Protein AF-A0A1X4HVK0-F1 (afdb_monomer)

Structure (mmCIF, N/CA/C/O backbone):
data_AF-A0A1X4HVK0-F1
#
_entry.id   AF-A0A1X4HVK0-F1
#
loop_
_atom_site.group_PDB
_atom_site.id
_atom_site.type_symbol
_atom_site.label_atom_id
_atom_site.label_alt_id
_atom_site.label_comp_id
_atom_site.label_asym_id
_atom_site.label_entity_id
_atom_site.label_seq_id
_atom_site.pdbx_PDB_ins_code
_atom_site.Cartn_x
_atom_site.Cartn_y
_atom_site.Cartn_z
_atom_site.occupancy
_atom_site.B_iso_or_equiv
_atom_site.auth_seq_id
_atom_site.auth_comp_id
_atom_site.auth_asym_id
_atom_site.auth_atom_id
_atom_site.pdbx_PDB_model_num
ATOM 1 N N . MET A 1 1 ? -84.436 58.743 -10.405 1.00 38.38 1 MET A N 1
ATOM 2 C CA . MET A 1 1 ? -85.341 58.346 -9.305 1.00 38.38 1 MET A CA 1
ATOM 3 C C . MET A 1 1 ? -86.022 57.061 -9.720 1.00 38.38 1 MET A C 1
ATOM 5 O O . MET A 1 1 ? -86.353 56.989 -10.890 1.00 38.38 1 MET A O 1
ATOM 9 N N . THR A 1 2 ? -86.208 56.118 -8.789 1.00 37.97 2 THR A N 1
ATOM 10 C CA . THR A 1 2 ? -87.303 55.120 -8.772 1.00 37.97 2 THR A CA 1
ATOM 11 C C . THR A 1 2 ? -87.568 54.278 -10.038 1.00 37.97 2 THR A C 1
ATOM 13 O O . THR A 1 2 ? -87.791 54.791 -11.121 1.00 37.97 2 THR A O 1
ATOM 16 N N . HIS A 1 3 ? -87.590 52.954 -9.843 1.00 42.72 3 HIS A N 1
ATOM 17 C CA . HIS A 1 3 ? -87.899 51.872 -10.794 1.00 42.72 3 HIS A CA 1
ATOM 18 C C . HIS A 1 3 ? -88.683 52.208 -12.080 1.00 42.72 3 HIS A C 1
ATOM 20 O O . HIS A 1 3 ? -89.687 52.917 -12.052 1.00 42.72 3 HIS A O 1
ATOM 26 N N . PRO A 1 4 ? -88.390 51.443 -13.145 1.00 44.41 4 PRO A N 1
ATOM 27 C CA . PRO A 1 4 ? -89.414 50.566 -13.724 1.00 44.41 4 PRO A CA 1
ATOM 28 C C . PRO A 1 4 ? -88.879 49.122 -13.862 1.00 44.41 4 PRO A C 1
ATOM 30 O O . PRO A 1 4 ? -87.696 48.899 -14.089 1.00 44.41 4 PRO A O 1
ATOM 33 N N . HIS A 1 5 ? -89.636 48.082 -13.487 1.00 33.09 5 HIS A N 1
ATOM 34 C CA . HIS A 1 5 ? -90.650 47.390 -14.306 1.00 33.09 5 HIS A CA 1
ATOM 35 C C . HIS A 1 5 ? -90.156 47.031 -15.722 1.00 33.09 5 HIS A C 1
ATOM 37 O O . HIS A 1 5 ? -89.616 47.877 -16.409 1.00 33.09 5 HIS A O 1
ATOM 43 N N . ARG A 1 6 ? -90.398 45.868 -16.330 1.00 38.38 6 ARG A N 1
ATOM 44 C CA . ARG A 1 6 ? -91.004 44.557 -16.026 1.00 38.38 6 ARG A CA 1
ATOM 45 C C . ARG A 1 6 ? -90.916 43.807 -17.378 1.00 38.38 6 ARG A C 1
ATOM 47 O O . ARG A 1 6 ? -91.026 44.471 -18.398 1.00 38.38 6 ARG A O 1
ATOM 54 N N . HIS A 1 7 ? -90.806 42.474 -17.372 1.00 36.41 7 HIS A N 1
ATOM 55 C CA . HIS A 1 7 ? -91.354 41.478 -18.337 1.00 36.41 7 HIS A CA 1
ATOM 56 C C . HIS A 1 7 ? -90.337 40.361 -18.670 1.00 36.41 7 HIS A C 1
ATOM 58 O O . HIS A 1 7 ? -89.284 40.625 -19.224 1.00 36.41 7 HIS A O 1
ATOM 64 N N . ARG A 1 8 ? -90.505 39.113 -18.179 1.00 38.28 8 ARG A N 1
ATOM 65 C CA . ARG A 1 8 ? -91.327 37.995 -18.737 1.00 38.28 8 ARG A CA 1
ATOM 66 C C . ARG A 1 8 ? -91.014 37.771 -20.230 1.00 38.28 8 ARG A C 1
ATOM 68 O O . ARG A 1 8 ? -91.261 38.676 -21.002 1.00 38.28 8 ARG A O 1
ATOM 75 N N . ARG A 1 9 ? -90.582 36.608 -20.737 1.00 36.31 9 ARG A N 1
ATOM 76 C CA . ARG A 1 9 ? -90.987 35.200 -20.508 1.00 36.31 9 ARG A CA 1
ATOM 77 C C . ARG A 1 9 ? -89.956 34.277 -21.206 1.00 36.31 9 ARG A C 1
ATOM 79 O O . ARG A 1 9 ? -89.532 34.587 -22.302 1.00 36.31 9 ARG A O 1
ATOM 86 N N . ARG A 1 10 ? -89.496 33.216 -20.529 1.00 36.94 10 ARG A N 1
ATOM 87 C CA . ARG A 1 10 ? -89.716 31.767 -20.797 1.00 36.94 10 ARG A CA 1
ATOM 88 C C . ARG A 1 10 ? -89.212 31.151 -22.125 1.00 36.94 10 ARG A C 1
ATOM 90 O O . ARG A 1 10 ? -89.844 31.357 -23.149 1.00 36.94 10 ARG A O 1
ATOM 97 N N . ARG A 1 11 ? -88.332 30.145 -21.913 1.00 42.00 11 ARG A N 1
ATOM 98 C CA . ARG A 1 11 ? -88.143 28.835 -22.602 1.00 42.00 11 ARG A CA 1
ATOM 99 C C 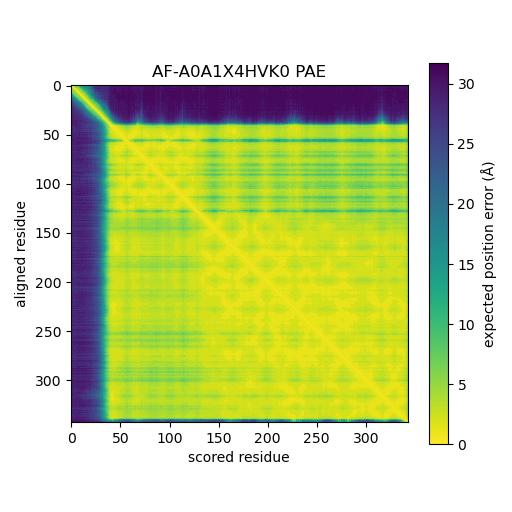. ARG A 1 11 ? -87.534 28.935 -24.011 1.00 42.00 11 ARG A C 1
ATOM 101 O O . ARG A 1 11 ? -87.913 29.810 -24.762 1.00 42.00 11 ARG A O 1
ATOM 108 N N . VAL A 1 12 ? -86.539 28.130 -24.393 1.00 39.25 12 VAL A N 1
ATOM 109 C CA . VAL A 1 12 ? -86.558 26.666 -24.631 1.00 39.25 12 VAL A CA 1
ATOM 110 C C . VAL A 1 12 ? -85.093 26.149 -24.546 1.00 39.25 12 VAL A C 1
ATOM 112 O O . VAL A 1 12 ? -84.220 26.803 -25.092 1.00 39.25 12 VAL A O 1
ATOM 115 N N . VAL A 1 13 ? -84.718 25.255 -23.616 1.00 40.94 13 VAL A N 1
ATOM 116 C CA . VAL A 1 13 ? -84.586 23.770 -23.676 1.00 40.94 13 VAL A CA 1
ATOM 117 C C . VAL A 1 13 ? -83.422 23.213 -24.544 1.00 40.94 13 VAL A C 1
ATOM 119 O O . VAL A 1 13 ? -83.357 23.499 -25.732 1.00 40.94 13 VAL A O 1
ATOM 122 N N . LEU A 1 14 ? -82.665 22.278 -23.920 1.00 40.19 14 LEU A N 1
ATOM 123 C CA . LEU A 1 14 ? -81.837 21.162 -24.456 1.00 40.19 14 LEU A CA 1
ATOM 124 C C . LEU A 1 14 ? -80.341 21.448 -24.786 1.00 40.19 14 LEU A C 1
ATOM 126 O O . LEU A 1 14 ? -79.969 22.594 -24.998 1.00 40.19 14 LEU A O 1
ATOM 130 N N . PRO A 1 15 ? -79.440 20.443 -24.686 1.00 42.19 15 PRO A N 1
ATOM 131 C CA . PRO A 1 15 ? -78.657 20.138 -23.483 1.00 42.19 15 PRO A CA 1
ATOM 132 C C . PRO A 1 15 ? -77.134 20.250 -23.718 1.00 42.19 15 PRO A C 1
ATOM 134 O O . PRO A 1 15 ? -76.622 19.804 -24.738 1.00 42.19 15 PRO A O 1
ATOM 137 N N . ALA A 1 16 ? -76.370 20.742 -22.741 1.00 38.72 16 ALA A N 1
ATOM 138 C CA . ALA A 1 16 ? -74.907 20.619 -22.746 1.00 38.72 16 ALA A CA 1
ATOM 139 C C . ALA A 1 16 ? -74.478 19.427 -21.874 1.00 38.72 16 ALA A C 1
ATOM 141 O O . ALA A 1 16 ? -73.842 19.581 -20.836 1.00 38.72 16 ALA A O 1
ATOM 142 N N . ALA A 1 17 ? -74.876 18.219 -22.273 1.00 48.25 17 ALA A N 1
ATOM 143 C CA . ALA A 1 17 ? -74.310 16.984 -21.741 1.00 48.25 17 ALA A CA 1
ATOM 144 C C . ALA A 1 17 ? -73.052 16.639 -22.548 1.00 48.25 17 ALA A C 1
ATOM 146 O O . ALA A 1 17 ? -73.132 15.803 -23.436 1.00 48.25 17 ALA A O 1
ATOM 147 N N . LEU A 1 18 ? -71.932 17.336 -22.306 1.00 45.47 18 LEU A N 1
ATOM 148 C CA . LEU A 1 18 ? -70.597 16.975 -22.827 1.00 45.47 18 LEU A CA 1
ATOM 149 C C . LEU A 1 18 ? -69.488 17.897 -22.277 1.00 45.47 18 LEU A C 1
ATOM 151 O O . LEU A 1 18 ? -68.725 18.468 -23.040 1.00 45.47 18 LEU A O 1
ATOM 155 N N . ALA A 1 19 ? -69.387 18.086 -20.957 1.00 44.56 19 ALA A N 1
ATOM 156 C CA . ALA A 1 19 ? -68.200 18.719 -20.355 1.00 44.56 19 ALA A CA 1
ATOM 157 C C . ALA A 1 19 ? -68.178 18.571 -18.823 1.00 44.56 19 ALA A C 1
ATOM 159 O O . ALA A 1 19 ? -68.461 19.540 -18.132 1.00 44.56 19 ALA A O 1
ATOM 160 N N . ALA A 1 20 ? -67.889 17.376 -18.289 1.00 40.31 20 ALA A N 1
ATOM 161 C CA . ALA A 1 20 ? -67.339 17.201 -16.922 1.00 40.31 20 ALA A CA 1
ATOM 162 C C . ALA A 1 20 ? -67.044 15.729 -16.537 1.00 40.31 20 ALA A C 1
ATOM 164 O O . ALA A 1 20 ? -67.001 15.405 -15.356 1.00 40.31 20 ALA A O 1
ATOM 165 N N . ALA A 1 21 ? -66.844 14.811 -17.491 1.00 44.31 21 ALA A N 1
ATOM 166 C CA . ALA A 1 21 ? -66.540 13.403 -17.182 1.00 44.31 21 ALA A CA 1
ATOM 167 C C . ALA A 1 21 ? -65.254 12.891 -17.857 1.00 44.31 21 ALA A C 1
ATOM 169 O O . ALA A 1 21 ? -65.109 11.698 -18.091 1.00 44.31 21 ALA A O 1
ATOM 170 N N . ALA A 1 22 ? -64.311 13.786 -18.168 1.00 43.59 22 ALA A N 1
ATOM 171 C CA . ALA A 1 22 ? -63.024 13.430 -18.778 1.00 43.59 22 ALA A CA 1
ATOM 172 C C . ALA A 1 22 ? -61.818 14.064 -18.058 1.00 43.59 22 ALA A C 1
ATOM 174 O O . ALA A 1 22 ? -60.805 14.354 -18.681 1.00 43.59 22 ALA A O 1
ATOM 175 N N . LEU A 1 23 ? -61.922 14.299 -16.744 1.00 43.97 23 LEU A N 1
ATOM 176 C CA . LEU A 1 23 ? -60.817 14.824 -15.922 1.00 43.97 23 LEU A CA 1
ATOM 177 C C . LEU A 1 23 ? -60.705 14.164 -14.536 1.00 43.97 23 LEU A C 1
ATOM 179 O O . LEU A 1 23 ? -60.099 14.721 -13.630 1.00 43.97 23 LEU A O 1
ATOM 183 N N . ALA A 1 24 ? -61.249 12.955 -14.377 1.00 43.66 24 ALA A N 1
ATOM 184 C CA . ALA A 1 24 ? -61.118 12.167 -13.144 1.00 43.66 24 ALA A CA 1
ATOM 185 C C . ALA A 1 24 ? -60.578 10.739 -13.376 1.00 43.66 24 ALA A C 1
ATOM 187 O O . ALA A 1 24 ? -60.666 9.904 -12.484 1.00 43.66 24 ALA A O 1
ATOM 188 N N . GLY A 1 25 ? -60.033 10.441 -14.565 1.00 44.72 25 GLY A N 1
ATOM 189 C CA . GLY A 1 25 ? -59.638 9.075 -14.953 1.00 44.72 25 GLY A CA 1
ATOM 190 C C . GLY A 1 25 ? -58.220 8.897 -15.506 1.00 44.72 25 GLY A C 1
ATOM 191 O O . GLY A 1 25 ? -57.872 7.784 -15.872 1.00 44.72 25 GLY A O 1
ATOM 192 N N . ALA A 1 26 ? -57.398 9.949 -15.576 1.00 44.62 26 ALA A N 1
ATOM 193 C CA . ALA A 1 26 ? -56.042 9.875 -16.145 1.00 44.62 26 ALA A CA 1
ATOM 194 C C . ALA A 1 26 ? -54.932 10.354 -15.185 1.00 44.62 26 ALA A C 1
ATOM 196 O O . ALA A 1 26 ? -53.806 10.579 -15.607 1.00 44.62 26 ALA A O 1
ATOM 197 N N . GLY A 1 27 ? -55.247 10.526 -13.895 1.00 45.59 27 GLY A N 1
ATOM 198 C CA . GLY A 1 27 ? -54.322 11.053 -12.880 1.00 45.59 27 GLY A CA 1
ATOM 199 C C . GLY A 1 27 ? -53.685 10.009 -11.957 1.00 45.59 27 GLY A C 1
ATOM 200 O O . GLY A 1 27 ? -53.021 10.386 -11.001 1.00 45.59 27 GLY A O 1
ATOM 201 N N . LEU A 1 28 ? -53.896 8.714 -12.208 1.00 44.53 28 LEU A N 1
ATOM 202 C CA . LEU A 1 28 ? -53.195 7.621 -11.526 1.00 44.53 28 LEU A CA 1
ATOM 203 C C . LEU A 1 28 ? -52.595 6.666 -12.564 1.00 44.53 28 LEU A C 1
ATOM 205 O O . LEU A 1 28 ? -52.825 5.461 -12.543 1.00 44.53 28 LEU A O 1
ATOM 209 N N . THR A 1 29 ? -51.797 7.186 -13.497 1.00 47.75 29 THR A N 1
ATOM 210 C CA . THR A 1 29 ? -50.689 6.357 -13.976 1.00 47.75 29 THR A CA 1
ATOM 211 C C . THR A 1 29 ? -49.727 6.277 -12.810 1.00 47.75 29 THR A C 1
ATOM 213 O O . THR A 1 29 ? -49.069 7.264 -12.482 1.00 47.75 29 THR A O 1
ATOM 216 N N . ALA A 1 30 ? -49.761 5.134 -12.129 1.00 49.28 30 ALA A N 1
ATOM 217 C CA . ALA A 1 30 ? -48.820 4.765 -11.099 1.00 49.28 30 ALA A CA 1
ATOM 218 C C . ALA A 1 30 ? -47.430 5.278 -11.484 1.00 49.28 30 ALA A C 1
ATOM 220 O O . ALA A 1 30 ? -46.843 4.836 -12.474 1.00 49.28 30 ALA A O 1
ATOM 221 N N . LEU A 1 31 ? -46.896 6.193 -10.677 1.00 48.34 31 LEU A N 1
ATOM 222 C CA . LEU A 1 31 ? -45.478 6.140 -10.387 1.00 48.34 31 LEU A CA 1
ATOM 223 C C . LEU A 1 31 ? -45.306 4.773 -9.729 1.00 48.34 31 LEU A C 1
ATOM 225 O O . LEU A 1 31 ? -45.451 4.634 -8.519 1.00 48.34 31 LEU A O 1
ATOM 229 N N . SER A 1 32 ? -45.129 3.731 -10.545 1.00 47.50 32 SER A N 1
ATOM 230 C CA . SER A 1 32 ? -44.406 2.571 -10.071 1.00 47.50 32 SER A CA 1
ATOM 231 C C . SER A 1 32 ? -43.109 3.183 -9.584 1.00 47.50 32 SER A C 1
ATOM 233 O O . SER A 1 32 ? -42.354 3.722 -10.397 1.00 47.50 32 SER A O 1
ATOM 235 N N . GLU A 1 33 ? -42.888 3.188 -8.270 1.00 51.94 33 GLU A N 1
ATOM 236 C CA . GLU A 1 33 ? -41.523 3.154 -7.779 1.00 51.94 33 GLU A CA 1
ATOM 237 C C . GLU A 1 33 ? -40.876 2.066 -8.630 1.00 51.94 33 GLU A C 1
ATOM 239 O O . GLU A 1 33 ? -41.293 0.902 -8.601 1.00 51.94 33 GLU A O 1
ATOM 2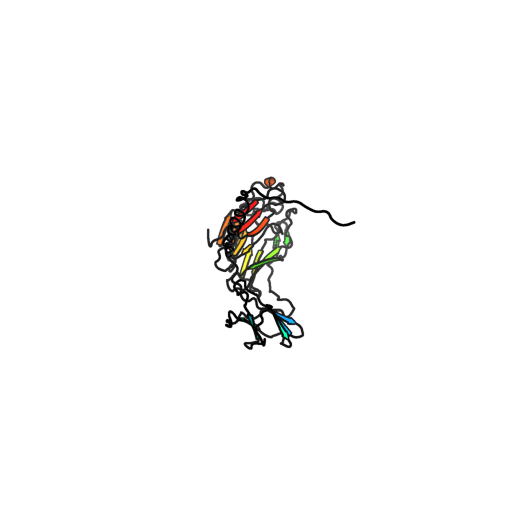44 N N . ALA A 1 34 ? -39.974 2.465 -9.531 1.00 54.12 34 ALA A N 1
ATOM 245 C CA . ALA A 1 34 ? -39.026 1.500 -10.035 1.00 54.12 34 ALA A CA 1
ATOM 246 C C . ALA A 1 34 ? -38.471 0.864 -8.759 1.00 54.12 34 ALA A C 1
ATOM 248 O O . ALA A 1 34 ? -38.131 1.633 -7.848 1.00 54.12 34 ALA A O 1
ATOM 249 N N . PRO A 1 35 ? -38.487 -0.475 -8.613 1.00 48.59 35 PRO A N 1
ATOM 250 C CA . PRO A 1 35 ? -37.842 -1.072 -7.461 1.00 48.59 35 PRO A CA 1
ATOM 251 C C . PRO A 1 35 ? -36.465 -0.428 -7.420 1.00 48.59 35 PRO A C 1
ATOM 253 O O . PRO A 1 35 ? -35.770 -0.427 -8.438 1.00 48.59 35 PRO A O 1
ATOM 256 N N . ALA A 1 36 ? -36.147 0.253 -6.317 1.00 52.62 36 ALA A N 1
ATOM 257 C CA . ALA A 1 36 ? -34.803 0.743 -6.122 1.00 52.62 36 ALA A CA 1
ATOM 258 C C . ALA A 1 36 ? -33.943 -0.507 -6.273 1.00 52.62 36 ALA A C 1
ATOM 260 O O . ALA A 1 36 ? -34.035 -1.411 -5.440 1.00 52.62 36 ALA A O 1
ATOM 261 N N . GLU A 1 37 ? -33.227 -0.630 -7.394 1.00 52.19 37 GLU A N 1
ATOM 262 C CA . GLU A 1 37 ? -32.222 -1.668 -7.520 1.00 52.19 37 GLU A CA 1
ATOM 263 C C . GLU A 1 37 ? -31.319 -1.433 -6.323 1.00 52.19 37 GLU A C 1
ATOM 265 O O . GLU A 1 37 ? -30.718 -0.362 -6.188 1.00 52.19 37 GLU A O 1
ATOM 270 N N . ALA A 1 38 ? -31.341 -2.377 -5.381 1.00 58.94 38 ALA A N 1
ATOM 271 C CA . ALA A 1 38 ? -30.434 -2.335 -4.257 1.00 58.94 38 ALA A CA 1
ATOM 272 C C . ALA A 1 38 ? -29.046 -2.191 -4.874 1.00 58.94 38 ALA A C 1
ATOM 274 O O . ALA A 1 38 ? -28.655 -3.027 -5.691 1.00 58.94 38 ALA A O 1
ATOM 275 N N . ALA A 1 39 ? -28.363 -1.086 -4.564 1.00 66.12 39 ALA A N 1
ATOM 276 C CA . ALA A 1 39 ? -27.031 -0.840 -5.086 1.00 66.12 39 ALA A CA 1
ATOM 277 C C . ALA A 1 39 ? -26.202 -2.107 -4.865 1.00 66.12 39 ALA A C 1
ATOM 279 O O . ALA A 1 39 ? -26.206 -2.648 -3.755 1.00 66.12 39 ALA A O 1
ATOM 280 N N . THR A 1 40 ? -25.554 -2.608 -5.920 1.00 79.25 40 THR A N 1
ATOM 281 C CA . THR A 1 40 ? -24.758 -3.831 -5.832 1.00 79.25 40 THR A CA 1
ATOM 282 C C . THR A 1 40 ? -23.795 -3.704 -4.660 1.00 79.25 40 THR A C 1
ATOM 284 O O . THR A 1 40 ? -23.017 -2.747 -4.591 1.00 79.25 40 THR A O 1
ATOM 287 N N . ALA A 1 41 ? -23.895 -4.627 -3.700 1.00 89.25 41 ALA A N 1
ATOM 288 C CA . ALA A 1 41 ? -23.037 -4.606 -2.529 1.00 89.25 41 ALA A CA 1
ATOM 289 C C . ALA A 1 41 ? -21.580 -4.708 -2.990 1.00 89.25 41 ALA A C 1
ATOM 291 O O . ALA A 1 41 ? -21.217 -5.610 -3.747 1.00 89.25 41 ALA A O 1
ATOM 292 N N . ARG A 1 42 ? -20.759 -3.756 -2.550 1.00 94.38 42 ARG A N 1
ATOM 293 C CA . ARG A 1 42 ? -19.330 -3.747 -2.848 1.00 94.38 42 ARG A CA 1
ATOM 294 C C . ARG A 1 42 ? -18.603 -4.618 -1.842 1.00 94.38 42 ARG A C 1
ATOM 296 O O . ARG A 1 42 ? -18.857 -4.513 -0.643 1.00 94.38 42 ARG A O 1
ATOM 303 N N . GLN A 1 43 ? -17.667 -5.424 -2.328 1.00 96.06 43 GLN A N 1
ATOM 304 C CA . GLN A 1 43 ? -16.619 -5.990 -1.492 1.00 96.06 43 GLN A CA 1
ATOM 305 C C . GLN A 1 43 ? -15.921 -4.843 -0.753 1.00 96.06 43 GLN A C 1
ATOM 307 O O . GLN A 1 43 ? -15.616 -3.817 -1.355 1.00 96.06 43 GLN A O 1
ATOM 312 N N . VAL A 1 44 ? -15.690 -5.002 0.542 1.00 94.75 44 VAL A N 1
ATOM 313 C CA . VAL A 1 44 ? -14.930 -4.069 1.378 1.00 94.75 44 VAL A CA 1
ATOM 314 C C . VAL A 1 44 ? -14.113 -4.877 2.377 1.00 94.75 44 VAL A C 1
ATOM 316 O O . VAL A 1 44 ? -14.456 -6.023 2.670 1.00 94.75 44 VAL A O 1
ATOM 319 N N . GLU A 1 45 ? -13.051 -4.277 2.905 1.00 96.69 45 GLU A N 1
ATOM 320 C CA . GLU A 1 45 ? -12.186 -4.913 3.897 1.00 96.69 45 GLU A CA 1
ATOM 321 C C . GLU A 1 45 ? -12.966 -5.287 5.165 1.00 96.69 45 GLU A C 1
ATOM 323 O O . GLU A 1 45 ? -13.801 -4.524 5.671 1.00 96.69 45 GLU A O 1
ATOM 328 N N . LYS A 1 46 ? -12.653 -6.456 5.727 1.00 96.56 46 LYS A N 1
ATOM 329 C CA . LYS A 1 46 ? -13.193 -6.897 7.014 1.00 96.56 46 LYS A CA 1
ATOM 330 C C . LYS A 1 46 ? -12.369 -6.301 8.157 1.00 96.56 46 LYS A C 1
ATOM 332 O O . LYS A 1 46 ? -11.589 -6.985 8.806 1.00 96.56 46 LYS A O 1
ATOM 337 N N . LEU A 1 47 ? -12.578 -5.016 8.413 1.00 98.12 47 LEU A N 1
ATOM 338 C CA . LEU A 1 47 ? -11.839 -4.289 9.442 1.00 98.12 47 LEU A CA 1
ATOM 339 C C . LEU A 1 47 ? -12.255 -4.677 10.866 1.00 98.12 47 LEU A C 1
ATOM 341 O O . LEU A 1 47 ? -13.434 -4.888 11.168 1.00 98.12 47 LEU A O 1
ATOM 345 N N . ASP A 1 48 ? -11.278 -4.666 11.770 1.00 97.69 48 ASP A N 1
ATOM 346 C CA . ASP A 1 48 ? -11.517 -4.691 13.204 1.00 97.69 48 ASP A CA 1
ATOM 347 C C . ASP A 1 48 ? -12.104 -3.351 13.695 1.00 97.69 48 ASP A C 1
ATOM 349 O O . ASP A 1 48 ? -12.316 -2.386 12.947 1.00 97.69 48 ASP A O 1
ATOM 353 N N . ARG A 1 49 ? -12.365 -3.255 15.000 1.00 98.25 49 ARG A N 1
ATOM 354 C CA . ARG A 1 49 ? -12.965 -2.053 15.592 1.00 98.25 49 ARG A CA 1
ATOM 355 C C . ARG A 1 49 ? -12.021 -0.838 15.586 1.00 98.25 49 ARG A C 1
ATOM 357 O O . ARG A 1 49 ? -12.490 0.272 15.841 1.00 98.25 49 ARG A O 1
ATOM 364 N N . GLY A 1 50 ? -10.730 -1.019 15.290 1.00 97.69 50 GLY A N 1
ATOM 365 C CA . GLY A 1 50 ? -9.736 0.048 15.172 1.00 97.69 50 GLY A CA 1
ATOM 366 C C . GLY A 1 50 ? -9.664 0.927 16.414 1.00 97.69 50 GLY A C 1
ATOM 367 O O . GLY A 1 50 ? -9.642 2.153 16.297 1.00 97.69 50 GLY A O 1
ATOM 368 N N . VAL A 1 51 ? -9.744 0.321 17.602 1.00 98.50 51 VAL A N 1
ATOM 369 C CA . VAL A 1 51 ? -9.823 1.087 18.847 1.00 98.50 51 VAL A CA 1
ATOM 370 C C . VAL A 1 51 ? -8.483 1.766 19.097 1.00 98.50 51 VAL A C 1
ATOM 372 O O . VAL A 1 51 ? -7.431 1.127 19.091 1.00 98.50 51 VAL A O 1
ATOM 375 N N . VAL A 1 52 ? -8.520 3.068 19.353 1.00 98.06 52 VAL A N 1
ATOM 376 C CA . VAL A 1 52 ? -7.348 3.854 19.742 1.00 98.06 52 VAL A CA 1
ATOM 377 C C . VAL A 1 52 ? -7.653 4.674 20.987 1.00 98.06 52 VAL A C 1
ATOM 379 O O . VAL A 1 52 ? -8.802 5.023 21.255 1.00 98.06 52 VAL A O 1
ATOM 382 N N . SER A 1 53 ? -6.614 4.982 21.757 1.00 97.94 53 SER A N 1
ATOM 383 C CA . SER A 1 53 ? -6.695 5.804 22.962 1.00 97.94 53 SER A CA 1
ATOM 384 C C . SER A 1 53 ? -5.583 6.849 22.954 1.00 97.94 53 SER A C 1
ATOM 386 O O . SER A 1 53 ? -4.390 6.530 23.009 1.00 97.94 53 SER A O 1
ATOM 388 N N . VAL A 1 54 ? -5.989 8.114 22.877 1.00 97.31 54 VAL A N 1
ATOM 389 C CA . VAL A 1 54 ? -5.106 9.282 22.928 1.00 97.31 54 VAL A CA 1
ATOM 390 C C . VAL A 1 54 ? -5.196 9.875 24.327 1.00 97.31 54 VAL A C 1
ATOM 392 O O . VAL A 1 54 ? -6.269 10.302 24.762 1.00 97.31 54 VAL A O 1
ATOM 395 N N . HIS A 1 55 ? -4.074 9.917 25.043 1.00 94.88 55 HIS A N 1
ATOM 396 C CA . HIS A 1 55 ? -4.055 10.539 26.363 1.00 94.88 55 HIS A CA 1
ATOM 397 C C . HIS A 1 55 ? -3.981 12.058 26.216 1.00 94.88 55 HIS A C 1
ATOM 399 O O . HIS A 1 55 ? -3.057 12.590 25.604 1.00 94.88 55 HIS A O 1
ATOM 405 N N . THR A 1 56 ? -4.939 12.756 26.812 1.00 88.19 56 THR A N 1
ATOM 406 C CA . THR A 1 56 ? -4.853 14.191 27.073 1.00 88.19 56 THR A CA 1
ATOM 407 C C . THR A 1 56 ? -4.467 14.351 28.542 1.00 88.19 56 THR A C 1
ATOM 409 O O . THR A 1 56 ? -4.791 13.492 29.355 1.00 88.19 56 THR A O 1
ATOM 412 N N . GLY A 1 57 ? -3.784 15.426 28.942 1.00 87.19 57 GLY A N 1
ATOM 413 C CA . GLY A 1 57 ? -3.318 15.577 30.335 1.00 87.19 57 GLY A CA 1
ATOM 414 C C . GLY A 1 57 ? -4.404 15.458 31.426 1.00 87.19 57 GLY A C 1
ATOM 415 O O . GLY A 1 57 ? -4.071 15.378 32.604 1.00 87.19 57 GLY A O 1
ATOM 416 N N . SER A 1 58 ? -5.691 15.437 31.057 1.00 93.69 58 SER A N 1
ATOM 417 C CA . SER A 1 58 ? -6.846 15.263 31.940 1.00 93.69 58 SER A CA 1
ATOM 418 C C . SER A 1 58 ? -7.623 13.949 31.750 1.00 93.69 58 SER A C 1
ATOM 420 O O . SER A 1 58 ? -8.619 13.749 32.443 1.00 93.69 58 SER A O 1
ATOM 422 N N . GLY A 1 59 ? -7.229 13.046 30.845 1.00 96.62 59 GLY A N 1
ATOM 423 C CA . GLY A 1 59 ? -7.952 11.791 30.601 1.00 96.62 59 GLY A CA 1
ATOM 424 C C . GLY A 1 59 ? -7.567 11.096 29.296 1.00 96.62 59 GLY A C 1
ATOM 425 O O . GLY A 1 59 ? -6.537 11.381 28.700 1.00 96.62 59 GLY A O 1
ATOM 426 N N . ASN A 1 60 ? -8.381 10.152 28.826 1.00 97.75 60 ASN A N 1
ATOM 427 C CA . ASN A 1 60 ? -8.137 9.477 27.545 1.00 97.75 60 ASN A CA 1
ATOM 428 C C . ASN A 1 60 ? -9.318 9.682 26.598 1.00 97.75 60 ASN A C 1
ATOM 430 O O . ASN A 1 60 ? -10.455 9.390 26.966 1.00 97.75 60 ASN A O 1
ATOM 434 N N . LEU A 1 61 ? -9.045 10.155 25.382 1.00 97.62 61 LEU A N 1
ATOM 435 C CA . LEU A 1 61 ? -9.999 10.115 24.282 1.00 97.62 61 LEU A CA 1
ATOM 436 C C . LEU A 1 61 ? -9.879 8.754 23.598 1.00 97.62 61 LEU A C 1
ATOM 438 O O . LEU A 1 61 ? -8.886 8.480 22.925 1.00 97.62 61 LEU A O 1
ATOM 442 N N . VAL A 1 62 ? -10.887 7.912 23.795 1.00 98.44 62 VAL A N 1
ATOM 443 C CA . VAL A 1 62 ? -11.010 6.610 23.139 1.00 98.44 62 VAL A CA 1
ATOM 444 C C . VAL A 1 62 ? -11.860 6.792 21.889 1.00 98.44 62 VAL A C 1
ATOM 446 O O . VAL A 1 62 ? -12.943 7.370 21.979 1.00 98.44 62 VAL A O 1
ATOM 449 N N . SER A 1 63 ? -11.398 6.313 20.737 1.00 98.50 63 SER A N 1
ATOM 450 C CA . SER A 1 63 ? -12.156 6.348 19.481 1.00 98.50 63 SER A CA 1
ATOM 451 C C . SER A 1 63 ? -12.087 5.017 18.748 1.00 98.50 63 SER A C 1
ATOM 453 O O . SER A 1 63 ? -11.118 4.276 18.896 1.00 98.50 63 SER A O 1
ATOM 455 N N . TRP A 1 64 ? -13.116 4.716 17.963 1.00 98.81 64 TRP A N 1
ATOM 456 C CA . TRP A 1 64 ? -13.236 3.465 17.219 1.00 98.81 64 TRP A CA 1
ATOM 457 C C . TRP A 1 64 ? -13.991 3.653 15.901 1.00 98.81 64 TRP A C 1
ATOM 459 O O . TRP A 1 64 ? -14.617 4.689 15.656 1.00 98.81 64 TRP A O 1
ATOM 469 N N . ARG A 1 65 ? -13.940 2.635 15.039 1.00 98.62 65 ARG A N 1
ATOM 470 C CA . ARG A 1 65 ? -14.673 2.615 13.770 1.00 98.62 65 ARG A CA 1
ATOM 471 C C . ARG A 1 65 ? -16.160 2.348 14.002 1.00 98.62 65 ARG A C 1
ATOM 473 O O . ARG A 1 65 ? -16.517 1.438 14.754 1.00 98.62 65 ARG A O 1
ATOM 480 N N . TRP A 1 66 ? -17.012 3.091 13.302 1.00 97.75 66 TRP A N 1
ATOM 481 C CA . TRP A 1 66 ? -18.348 2.625 12.926 1.00 97.75 66 TRP A CA 1
ATOM 482 C C . TRP A 1 66 ? -18.169 1.820 11.640 1.00 97.75 66 TRP A C 1
ATOM 484 O O . TRP A 1 66 ? -17.745 2.374 10.626 1.00 97.75 66 TRP A O 1
ATOM 494 N N . LEU A 1 67 ? -18.384 0.510 11.696 1.00 97.00 67 LEU A N 1
ATOM 495 C CA . LEU A 1 67 ? -18.188 -0.359 10.542 1.00 97.00 67 LEU A CA 1
ATOM 496 C C . LEU A 1 67 ? -19.385 -0.241 9.601 1.00 97.00 67 LEU A C 1
ATOM 498 O O . L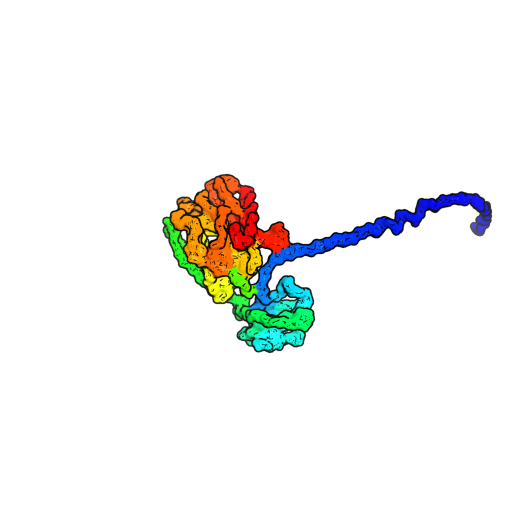EU A 1 67 ? -20.520 -0.127 10.055 1.00 97.00 67 LEU A O 1
ATOM 502 N N . GLY A 1 68 ? -19.152 -0.359 8.292 1.00 93.81 68 GLY A N 1
ATOM 503 C CA . GLY A 1 68 ? -20.241 -0.399 7.306 1.00 93.81 68 GLY A CA 1
ATOM 504 C C . GLY A 1 68 ? -21.184 -1.601 7.470 1.00 93.81 68 GLY A C 1
ATOM 505 O O . GLY A 1 68 ? -22.248 -1.631 6.863 1.00 93.81 68 GLY A O 1
ATOM 506 N N . THR A 1 69 ? -20.798 -2.587 8.283 1.00 92.75 69 THR A N 1
ATOM 507 C CA . THR A 1 69 ? -21.605 -3.756 8.656 1.00 92.75 69 THR A CA 1
ATOM 508 C C . THR A 1 69 ? -22.371 -3.579 9.968 1.00 92.75 69 THR A C 1
ATOM 510 O O . THR A 1 69 ? -23.183 -4.441 10.308 1.00 92.75 69 THR A O 1
ATOM 513 N N . ASP A 1 70 ? -22.138 -2.498 10.718 1.00 95.81 70 ASP A N 1
ATOM 514 C CA . ASP A 1 70 ? -22.966 -2.195 11.881 1.00 95.81 70 ASP A CA 1
ATOM 515 C C . ASP A 1 70 ? -24.326 -1.636 11.422 1.00 95.81 70 ASP A C 1
ATOM 517 O O . ASP A 1 70 ? -24.378 -0.841 10.482 1.00 95.81 70 ASP A O 1
ATOM 521 N N . PRO A 1 71 ? -25.435 -1.980 12.098 1.00 95.56 71 PRO A N 1
ATOM 522 C CA . PRO A 1 71 ? -26.723 -1.352 11.824 1.00 95.56 71 PRO A CA 1
ATOM 523 C C . PRO A 1 71 ? -26.736 0.119 12.261 1.00 95.56 71 PRO A C 1
ATOM 525 O O . PRO A 1 71 ? -26.068 0.490 13.226 1.00 95.56 71 PRO A O 1
ATOM 528 N N . ASP A 1 72 ? -27.596 0.930 11.641 1.00 94.56 72 ASP A N 1
ATOM 529 C CA . ASP A 1 72 ? -27.727 2.370 11.929 1.00 94.56 72 ASP A CA 1
ATOM 530 C C . ASP A 1 72 ? -27.979 2.690 13.414 1.00 94.56 72 ASP A C 1
ATOM 532 O O . ASP A 1 72 ? -27.553 3.723 13.923 1.00 94.56 72 ASP A O 1
ATOM 536 N N . GLY A 1 73 ? -28.682 1.799 14.119 1.00 95.75 73 GLY A N 1
ATOM 537 C CA . GLY A 1 73 ? -29.015 1.939 15.539 1.00 95.75 73 GLY A CA 1
ATOM 538 C C . GLY A 1 73 ? -27.996 1.335 16.508 1.00 95.75 73 GLY A C 1
ATOM 539 O O . GLY A 1 73 ? -28.339 1.130 17.675 1.00 95.75 73 GLY A O 1
ATOM 540 N N . VAL A 1 74 ? -26.792 0.973 16.048 1.00 98.31 74 VAL A N 1
ATOM 541 C CA . VAL A 1 74 ? -25.749 0.407 16.915 1.00 98.31 74 VAL A CA 1
ATOM 542 C C . VAL A 1 74 ? -25.384 1.385 18.038 1.00 98.31 74 VAL A C 1
ATOM 544 O O . VAL A 1 74 ? -25.259 2.591 17.833 1.00 98.31 74 VAL A O 1
ATOM 547 N N . ALA A 1 75 ? -25.197 0.858 19.246 1.00 98.56 75 ALA A N 1
ATOM 548 C CA . ALA A 1 75 ? -24.640 1.606 20.369 1.00 98.56 75 ALA A CA 1
ATOM 549 C C . ALA A 1 75 ? -23.338 0.960 20.849 1.00 98.56 75 ALA A C 1
ATOM 551 O O . ALA A 1 75 ? -23.022 -0.163 20.466 1.00 98.56 75 ALA A O 1
ATOM 552 N N . PHE A 1 76 ? -22.588 1.634 21.717 1.00 98.88 76 PHE A N 1
ATOM 553 C CA . PHE A 1 76 ? -21.297 1.132 22.187 1.00 98.88 76 PHE A CA 1
ATOM 554 C C . PHE A 1 76 ? -21.127 1.270 23.695 1.00 98.88 76 PHE A C 1
ATOM 556 O O . PHE A 1 76 ? -21.491 2.281 24.297 1.00 98.88 76 PHE A O 1
ATOM 563 N N . ASN A 1 77 ? -20.525 0.259 24.310 1.00 98.88 77 ASN A N 1
ATOM 564 C CA . ASN A 1 77 ? -20.015 0.328 25.671 1.00 98.88 77 ASN A CA 1
ATOM 565 C C . ASN A 1 77 ? -18.491 0.307 25.646 1.00 98.88 77 ASN A C 1
ATOM 567 O O . ASN A 1 77 ? -17.881 -0.456 24.900 1.00 98.88 77 ASN A O 1
ATOM 571 N N . VAL A 1 78 ? -17.889 1.153 26.474 1.00 98.81 78 VAL A N 1
ATOM 572 C CA . VAL A 1 78 ? -16.442 1.283 26.608 1.00 98.81 78 VAL A CA 1
ATOM 573 C C . VAL A 1 78 ? -16.038 0.636 27.917 1.00 98.81 78 VAL A C 1
ATOM 575 O O . VAL A 1 78 ? -16.646 0.883 28.963 1.00 98.81 78 VAL A O 1
ATOM 578 N N . TYR A 1 79 ? -15.003 -0.185 27.853 1.00 98.81 79 TYR A N 1
ATOM 579 C CA . TYR A 1 79 ? -14.474 -0.923 28.984 1.00 98.81 79 TYR A CA 1
ATOM 580 C C . TYR A 1 79 ? -13.040 -0.486 29.234 1.00 98.81 79 TYR A C 1
ATOM 582 O O . TYR A 1 79 ? -12.265 -0.336 28.297 1.00 98.81 79 TYR A O 1
ATOM 590 N N . ARG A 1 80 ? -12.680 -0.297 30.503 1.00 98.19 80 ARG A N 1
ATOM 591 C CA . ARG A 1 80 ? -11.299 -0.144 30.961 1.00 98.19 80 ARG A CA 1
ATOM 592 C C . ARG A 1 80 ? -10.942 -1.361 31.797 1.00 98.19 80 ARG A C 1
ATOM 594 O O . ARG A 1 80 ? -11.565 -1.562 32.839 1.00 98.19 80 ARG A O 1
ATOM 601 N N . ALA A 1 81 ? -9.944 -2.137 31.373 1.00 94.75 81 ALA A N 1
ATOM 602 C CA . ALA A 1 81 ? -9.531 -3.365 32.064 1.00 94.75 81 ALA A CA 1
ATOM 603 C C . ALA A 1 81 ? -10.735 -4.258 32.462 1.00 94.75 81 ALA A C 1
ATOM 605 O O . ALA A 1 81 ? -10.867 -4.680 33.610 1.00 94.75 81 ALA A O 1
ATOM 606 N N . GLY A 1 82 ? -11.679 -4.454 31.532 1.00 95.62 82 GLY A N 1
ATOM 607 C CA . GLY A 1 82 ? -12.887 -5.264 31.737 1.00 95.62 82 GLY A CA 1
ATOM 608 C C . GLY A 1 82 ? -14.020 -4.607 32.539 1.00 95.62 82 GLY A C 1
ATOM 609 O O . GLY A 1 82 ? -15.085 -5.202 32.672 1.00 95.62 82 GLY A O 1
ATOM 610 N N . THR A 1 83 ? -13.856 -3.375 33.036 1.00 97.94 83 THR A N 1
ATOM 611 C CA . THR A 1 83 ? -14.924 -2.629 33.728 1.00 97.94 83 THR A CA 1
ATOM 612 C C . THR A 1 83 ? -15.558 -1.600 32.800 1.00 97.94 83 THR A C 1
ATOM 614 O O . THR A 1 83 ? -14.852 -0.755 32.253 1.00 97.94 83 THR A O 1
ATOM 617 N N . LYS A 1 84 ? -16.885 -1.630 32.650 1.00 98.56 84 LYS A N 1
ATOM 618 C CA . LYS A 1 84 ? -17.632 -0.641 31.860 1.00 98.56 84 LYS A CA 1
ATOM 619 C C . LYS A 1 84 ? -17.497 0.759 32.471 1.00 98.56 84 LYS A C 1
ATOM 621 O O . LYS A 1 84 ? -17.708 0.918 33.672 1.00 98.56 84 LYS A O 1
ATOM 626 N N . VAL A 1 85 ? -17.169 1.765 31.657 1.00 98.56 85 VAL A N 1
ATOM 627 C CA . VAL A 1 85 ? -16.903 3.140 32.135 1.00 98.56 85 VAL A CA 1
ATOM 628 C C . VAL A 1 85 ? -17.987 4.156 31.765 1.00 98.56 85 VAL A C 1
ATOM 630 O O . VAL A 1 85 ? -18.144 5.162 32.452 1.00 98.56 85 VAL A O 1
ATOM 633 N N . ASN A 1 86 ? -18.786 3.901 30.729 1.00 98.25 86 ASN A N 1
ATOM 634 C CA . ASN A 1 86 ? -19.932 4.738 30.370 1.00 98.25 86 ASN A CA 1
ATOM 635 C C . ASN A 1 86 ? -21.212 4.280 31.098 1.00 98.25 86 ASN A C 1
ATOM 637 O O . ASN A 1 86 ? -21.531 3.093 31.111 1.00 98.25 86 ASN A O 1
ATOM 641 N N . SER A 1 87 ? -21.978 5.215 31.672 1.00 96.56 87 SER A N 1
ATOM 642 C CA . SER A 1 87 ? -23.229 4.913 32.394 1.00 96.56 87 SER A CA 1
ATOM 643 C C . SER A 1 87 ? -24.375 4.477 31.472 1.00 96.56 87 SER A C 1
ATOM 645 O O . SER A 1 87 ? -25.155 3.601 31.838 1.00 96.56 87 SER A O 1
ATOM 647 N N . SER A 1 88 ? -24.429 5.032 30.260 1.00 97.31 88 SER A N 1
ATOM 648 C CA . SER A 1 88 ? -25.372 4.669 29.194 1.00 97.31 88 SER A CA 1
ATOM 649 C C . SER A 1 88 ? -24.612 4.360 27.901 1.00 97.31 88 SER A C 1
ATOM 651 O O . SER A 1 88 ? -23.575 4.993 27.676 1.00 97.31 88 SER A O 1
ATOM 653 N N . PRO A 1 89 ? -25.085 3.424 27.048 1.00 98.12 89 PRO A N 1
ATOM 654 C CA . PRO A 1 89 ? -24.467 3.156 25.748 1.00 98.12 89 PRO A CA 1
ATOM 655 C C . PRO A 1 89 ? -24.279 4.428 24.914 1.00 98.12 89 PRO A C 1
ATOM 657 O O . PRO A 1 89 ? -25.158 5.288 24.872 1.00 98.12 89 PRO A O 1
ATOM 660 N N . VAL A 1 90 ? -23.129 4.544 24.256 1.00 98.50 90 VAL A N 1
ATOM 661 C CA . VAL A 1 90 ? -22.791 5.652 23.356 1.00 98.50 90 VAL A CA 1
ATOM 662 C C . VAL A 1 90 ? -23.482 5.417 22.010 1.00 98.50 90 VAL A C 1
ATOM 664 O O . VAL A 1 90 ? -23.252 4.381 21.396 1.00 98.50 90 VAL A O 1
ATOM 667 N N . THR A 1 91 ? -24.334 6.345 21.564 1.00 96.06 91 THR A N 1
ATOM 668 C CA . THR A 1 91 ? -25.164 6.204 20.343 1.00 96.06 91 THR A CA 1
ATOM 669 C C . THR A 1 91 ? -24.970 7.316 19.309 1.00 96.06 91 THR A C 1
ATOM 671 O O . THR A 1 91 ? -25.340 7.145 18.156 1.00 96.06 91 THR A O 1
ATOM 674 N N . GLY A 1 92 ? -24.421 8.471 19.702 1.00 92.38 92 GLY A N 1
ATOM 675 C CA . GLY A 1 92 ? -24.268 9.648 18.830 1.00 92.38 92 GLY A CA 1
ATOM 676 C C . GLY A 1 92 ? -22.842 9.902 18.334 1.00 92.38 92 GLY A C 1
ATOM 677 O O . GLY A 1 92 ? -22.592 10.904 17.670 1.00 92.38 92 GLY A O 1
ATOM 678 N N . SER A 1 93 ? -21.894 9.043 18.701 1.00 97.44 93 SER A N 1
ATOM 679 C CA . SER A 1 93 ? -20.487 9.138 18.314 1.00 97.44 93 SER A CA 1
ATOM 680 C C . SER A 1 93 ? -19.821 7.767 18.403 1.00 97.44 93 SER A C 1
ATOM 682 O O . SER A 1 93 ? -20.330 6.849 19.046 1.00 97.44 93 SER A O 1
ATOM 684 N N . THR A 1 94 ? -18.633 7.650 17.819 1.00 98.56 94 THR A N 1
ATOM 685 C CA . THR A 1 94 ? -17.707 6.536 18.069 1.00 98.56 94 THR A CA 1
ATOM 686 C C . THR A 1 94 ? -16.485 6.993 18.856 1.00 98.56 94 THR A C 1
ATOM 688 O O . THR A 1 94 ? -15.344 6.614 18.584 1.00 98.56 94 THR A O 1
ATOM 691 N N . THR A 1 95 ? -16.735 7.869 19.830 1.00 98.25 95 THR A N 1
ATOM 692 C CA . THR A 1 95 ? -15.722 8.419 20.727 1.00 98.25 95 THR A CA 1
ATOM 693 C C . THR A 1 95 ? -16.243 8.500 22.158 1.00 98.25 95 THR A C 1
ATOM 695 O O . THR A 1 95 ? -17.430 8.729 22.393 1.00 98.25 95 THR A O 1
ATOM 698 N N . TYR A 1 96 ? -15.346 8.342 23.129 1.00 98.50 96 TYR A N 1
ATOM 699 C CA . TYR A 1 96 ? -15.635 8.496 24.551 1.00 98.50 96 TYR A CA 1
ATOM 700 C C . TYR A 1 96 ? -14.434 9.107 25.273 1.00 98.50 96 TYR A C 1
ATOM 702 O O . TYR A 1 96 ? -13.317 8.597 25.181 1.00 98.50 96 TYR A O 1
ATOM 710 N N . PHE A 1 97 ? -14.662 10.195 26.010 1.00 97.94 97 PHE A N 1
ATOM 711 C CA . PHE A 1 97 ? -13.625 10.813 26.830 1.00 97.94 97 PHE A CA 1
ATOM 712 C C . PHE A 1 97 ? -13.706 10.315 28.275 1.00 97.94 97 PHE A C 1
ATOM 714 O O . PHE A 1 97 ? -14.621 10.667 29.020 1.00 97.94 97 PHE A O 1
ATOM 721 N N . HIS A 1 98 ? -12.722 9.517 28.687 1.00 97.75 98 HIS A N 1
ATOM 722 C CA . HIS A 1 98 ? -12.618 8.999 30.045 1.00 97.75 98 HIS A CA 1
ATOM 723 C C . HIS A 1 98 ? -11.790 9.953 30.917 1.00 97.75 98 HIS A C 1
ATOM 725 O O . HIS A 1 98 ? -10.562 9.843 31.011 1.00 97.75 98 HIS A O 1
ATOM 731 N N . SER A 1 99 ? -12.480 10.922 31.523 1.00 97.69 99 SER A N 1
ATOM 732 C CA . SER A 1 99 ? -11.882 11.940 32.395 1.00 97.69 99 SER A CA 1
ATOM 733 C C . SER A 1 99 ? -11.184 11.321 33.611 1.00 97.69 99 SER A C 1
ATOM 735 O O . SER A 1 99 ? -11.695 10.384 34.222 1.00 97.69 99 SER A O 1
ATOM 737 N N . GLY A 1 100 ? -10.005 11.838 33.958 1.00 96.81 100 GLY A N 1
ATOM 738 C CA . GLY A 1 100 ? -9.207 11.418 35.114 1.00 96.81 100 GLY A CA 1
ATOM 739 C C . GLY A 1 100 ? -8.540 10.046 34.985 1.00 96.81 100 GLY A C 1
ATOM 740 O O . GLY A 1 100 ? -7.795 9.642 35.878 1.00 96.81 100 GLY A O 1
ATOM 741 N N . ALA A 1 101 ? -8.776 9.315 33.893 1.00 96.94 101 ALA A N 1
ATOM 742 C CA . ALA A 1 101 ? -8.149 8.021 33.685 1.00 96.94 101 ALA A CA 1
ATOM 743 C C . ALA A 1 101 ? -6.642 8.169 33.416 1.00 96.94 101 ALA A C 1
ATOM 745 O O . ALA A 1 101 ? -6.238 9.065 32.667 1.00 96.94 101 ALA A O 1
ATOM 746 N N . PRO A 1 102 ? -5.802 7.283 33.985 1.00 94.56 102 PRO A N 1
ATOM 747 C CA . PRO A 1 102 ? -4.361 7.379 33.822 1.00 94.56 102 PRO A CA 1
ATOM 748 C C . PRO A 1 102 ? -3.960 7.153 32.367 1.00 94.56 102 PRO A C 1
ATOM 750 O O . PRO A 1 102 ? -4.672 6.487 31.611 1.00 94.56 102 PRO A O 1
ATOM 753 N N . SER A 1 103 ? -2.785 7.659 31.991 1.00 93.31 103 SER A N 1
ATOM 754 C CA . SER A 1 103 ? -2.268 7.502 30.634 1.00 93.31 103 SER A CA 1
ATOM 755 C C . SER A 1 103 ? -2.186 6.038 30.230 1.00 93.31 103 SER A C 1
ATOM 757 O O . SER A 1 103 ? -2.649 5.708 29.162 1.00 93.31 103 SER A O 1
ATOM 759 N N . HIS A 1 104 ? -1.717 5.131 31.087 1.00 92.88 104 HIS A N 1
ATOM 760 C CA . HIS A 1 104 ? -1.584 3.696 30.794 1.00 92.88 104 HIS A CA 1
ATOM 761 C C . HIS A 1 104 ? -2.906 2.900 30.787 1.00 92.88 104 HIS A C 1
ATOM 763 O O . HIS A 1 104 ? -2.862 1.673 30.772 1.00 92.88 104 HIS A O 1
ATOM 769 N N . ALA A 1 105 ? -4.070 3.555 30.841 1.00 95.88 105 ALA A N 1
ATOM 770 C CA . ALA A 1 105 ? -5.348 2.857 30.806 1.00 95.88 105 ALA A CA 1
ATOM 771 C C . ALA A 1 105 ? -5.519 2.072 29.492 1.00 95.88 105 ALA A C 1
ATOM 773 O O . ALA A 1 105 ? -5.322 2.600 28.395 1.00 95.88 105 ALA A O 1
ATOM 774 N N . ASP A 1 106 ? -5.901 0.810 29.642 1.00 96.38 106 ASP A N 1
ATOM 775 C CA . ASP A 1 106 ? -6.202 -0.115 28.558 1.00 96.38 106 ASP A CA 1
ATOM 776 C C . ASP A 1 106 ? -7.715 -0.177 28.321 1.00 96.38 106 ASP A C 1
ATOM 778 O O . ASP A 1 106 ? -8.484 -0.169 29.290 1.00 96.38 106 ASP A O 1
ATOM 782 N N . TYR A 1 107 ? -8.125 -0.217 27.051 1.00 98.62 107 TYR A N 1
ATOM 783 C CA . TYR A 1 107 ? -9.525 -0.106 26.650 1.00 98.62 107 TYR A CA 1
ATOM 784 C C . TYR A 1 107 ? -9.933 -1.152 25.618 1.00 98.62 107 TYR A C 1
ATOM 786 O O . TYR A 1 107 ? -9.193 -1.415 24.674 1.00 98.62 107 TYR A O 1
ATOM 794 N N . THR A 1 108 ? -11.163 -1.643 25.755 1.00 98.81 108 THR A N 1
ATOM 795 C CA . THR A 1 108 ? -11.910 -2.362 24.715 1.00 98.81 108 THR A CA 1
ATOM 796 C C . THR A 1 108 ? -13.275 -1.700 24.516 1.00 98.81 108 THR A C 1
ATOM 798 O O . THR A 1 108 ? -13.746 -0.913 25.348 1.00 98.81 108 THR A O 1
ATOM 801 N N . VAL A 1 109 ? -13.916 -1.993 23.388 1.00 98.81 109 VAL A N 1
ATOM 802 C CA . VAL A 1 109 ? -15.256 -1.520 23.035 1.00 98.81 109 VAL A CA 1
ATOM 803 C C . VAL A 1 109 ? -16.130 -2.724 22.713 1.00 98.81 109 VAL A C 1
ATOM 805 O O . VAL A 1 109 ? -15.709 -3.624 21.991 1.00 98.81 109 VAL A O 1
ATOM 808 N N . ARG A 1 110 ? -17.368 -2.718 23.206 1.00 98.75 110 ARG A N 1
ATOM 809 C CA . ARG A 1 110 ? -18.402 -3.688 22.832 1.00 98.75 110 ARG A CA 1
ATOM 810 C C . ARG A 1 110 ? -19.518 -2.976 22.095 1.00 98.75 110 ARG A C 1
ATOM 812 O O . ARG A 1 110 ? -20.071 -2.000 22.607 1.00 98.75 110 ARG A O 1
ATOM 819 N N . ALA A 1 111 ? -19.857 -3.461 20.907 1.00 98.62 111 ALA A N 1
ATOM 820 C CA . ALA A 1 111 ? -21.064 -3.023 20.220 1.00 98.62 111 ALA A CA 1
ATOM 821 C C . ALA A 1 111 ? -22.304 -3.535 20.969 1.00 98.62 111 ALA A C 1
ATOM 823 O O . ALA A 1 111 ? -22.278 -4.585 21.606 1.00 98.62 111 ALA A O 1
ATOM 824 N N . VAL A 1 112 ? -23.404 -2.804 20.876 1.00 98.56 112 VAL A N 1
ATOM 825 C CA . VAL A 1 112 ? -24.724 -3.189 21.363 1.00 98.56 112 VAL A CA 1
ATOM 826 C C . VAL A 1 112 ? -25.652 -3.131 20.163 1.00 98.56 112 VAL A C 1
ATOM 828 O O . VAL A 1 112 ? -25.973 -2.056 19.659 1.00 98.56 112 VAL A O 1
ATOM 831 N N . VAL A 1 113 ? -26.059 -4.303 19.691 1.00 97.88 113 VAL A N 1
ATOM 832 C CA . VAL A 1 113 ? -26.869 -4.478 18.484 1.00 97.88 113 VAL A CA 1
ATOM 833 C C . VAL A 1 113 ? -28.231 -5.002 18.906 1.00 97.88 113 VAL A C 1
ATOM 835 O O . VAL A 1 113 ? -28.316 -6.034 19.570 1.00 97.88 113 VAL A O 1
ATOM 838 N N . ASN A 1 114 ? -29.300 -4.281 18.558 1.00 94.75 114 ASN A N 1
ATOM 839 C CA . ASN A 1 114 ? -30.679 -4.643 18.912 1.00 94.75 114 ASN A CA 1
ATOM 840 C C . ASN A 1 114 ? -30.848 -4.960 20.414 1.00 94.75 114 ASN A C 1
ATOM 842 O O . ASN A 1 114 ? -31.465 -5.950 20.797 1.00 94.75 114 ASN A O 1
ATOM 846 N N . GLY A 1 115 ? -30.228 -4.141 21.272 1.00 94.81 115 GLY A N 1
ATOM 847 C CA . GLY A 1 115 ? -30.257 -4.305 22.730 1.00 94.81 115 GLY A CA 1
ATOM 848 C C . GLY A 1 115 ? -29.333 -5.392 23.294 1.00 94.81 115 GLY A C 1
ATOM 849 O O . GLY A 1 115 ? -29.246 -5.526 24.511 1.00 94.81 115 GLY A O 1
ATOM 850 N N . THR A 1 116 ? -28.615 -6.135 22.447 1.00 98.00 116 THR A N 1
ATOM 851 C CA . THR A 1 116 ? -27.705 -7.213 22.860 1.00 98.00 116 THR A CA 1
ATOM 852 C C . THR A 1 116 ? -26.251 -6.763 22.751 1.00 98.00 116 THR A C 1
ATOM 854 O O . THR A 1 116 ? -25.783 -6.400 21.668 1.00 98.00 116 THR A O 1
ATOM 857 N N . GLU A 1 117 ? -25.525 -6.789 23.869 1.00 98.19 117 GLU A N 1
ATOM 858 C CA . GLU A 1 117 ? -24.086 -6.509 23.888 1.00 98.19 117 GLU A CA 1
ATOM 859 C C . GLU A 1 117 ? -23.300 -7.646 23.212 1.00 98.19 117 GLU A C 1
ATOM 861 O O . GLU A 1 117 ? -23.566 -8.824 23.442 1.00 98.19 117 GLU A O 1
ATOM 866 N N . GLN A 1 118 ? -22.355 -7.271 22.353 1.00 98.19 118 GLN A N 1
ATOM 867 C CA . GLN A 1 118 ? -21.468 -8.164 21.610 1.00 98.19 118 GLN A CA 1
ATOM 868 C C . GLN A 1 118 ? -20.159 -8.412 22.382 1.00 98.19 118 GLN A C 1
ATOM 870 O O . GLN A 1 118 ? -19.941 -7.864 23.463 1.00 98.19 118 GLN A O 1
ATOM 875 N N . GLY A 1 119 ? -19.274 -9.240 21.821 1.00 97.00 119 GLY A N 1
ATOM 876 C CA . GLY A 1 119 ? -17.950 -9.506 22.389 1.00 97.00 119 GLY A CA 1
ATOM 877 C C . GLY A 1 119 ? -17.026 -8.283 22.422 1.00 97.00 119 GLY A C 1
ATOM 878 O O . GLY A 1 119 ? -17.301 -7.251 21.805 1.00 97.00 119 GLY A O 1
ATOM 879 N N . ASP A 1 120 ? -15.917 -8.421 23.152 1.00 97.69 120 ASP A N 1
ATOM 880 C CA . ASP A 1 120 ? -14.859 -7.412 23.205 1.00 97.69 120 ASP A CA 1
ATOM 881 C C . ASP A 1 120 ? -14.216 -7.194 21.829 1.00 97.69 120 ASP A C 1
ATOM 883 O O . ASP A 1 120 ? -13.968 -8.135 21.074 1.00 97.69 120 ASP A O 1
ATOM 887 N N . SER A 1 121 ? -13.916 -5.933 21.520 1.00 98.44 121 SER A N 1
ATOM 888 C CA . SER A 1 121 ? -12.970 -5.581 20.465 1.00 98.44 121 SER A CA 1
ATOM 889 C C . SER A 1 121 ? -11.541 -5.999 20.822 1.00 98.44 121 SER A C 1
ATOM 891 O O . SER A 1 121 ? -11.237 -6.331 21.968 1.00 98.44 121 SER A O 1
ATOM 893 N N . VAL A 1 122 ? -10.626 -5.828 19.865 1.00 97.31 122 VAL A N 1
ATOM 894 C CA . VAL A 1 122 ? -9.194 -5.709 20.165 1.00 97.31 122 VAL A CA 1
ATOM 895 C C . VAL A 1 122 ? -8.926 -4.606 21.196 1.00 97.31 122 VAL A C 1
ATOM 897 O O . VAL A 1 122 ? -9.720 -3.667 21.358 1.00 97.31 122 VAL A O 1
ATOM 900 N N . HIS A 1 123 ? -7.788 -4.719 21.876 1.00 97.81 123 HIS A N 1
ATOM 901 C CA . HIS A 1 123 ? -7.296 -3.693 22.787 1.00 97.81 123 HIS A CA 1
ATOM 902 C C . HIS A 1 123 ? -6.926 -2.412 22.038 1.00 97.81 123 HIS A C 1
ATOM 904 O O . HIS A 1 123 ? -6.418 -2.447 20.918 1.00 97.81 123 HIS A O 1
ATOM 910 N N . ALA A 1 124 ? -7.150 -1.270 22.684 1.00 97.88 124 ALA A N 1
ATOM 911 C CA . ALA A 1 124 ? -6.864 0.026 22.094 1.00 97.88 124 ALA A CA 1
ATOM 912 C C . ALA A 1 124 ? -5.365 0.234 21.832 1.00 97.88 124 ALA A C 1
ATOM 914 O O . ALA A 1 124 ? -4.541 0.116 22.747 1.00 97.88 124 ALA A O 1
ATOM 915 N N . ILE A 1 125 ? -5.017 0.665 20.617 1.00 96.62 125 ILE A N 1
ATOM 916 C CA . ILE A 1 125 ? -3.675 1.173 20.316 1.00 96.62 125 ILE A CA 1
ATOM 917 C C . ILE A 1 125 ? -3.487 2.511 21.032 1.00 96.62 125 ILE A C 1
ATOM 919 O O . ILE A 1 125 ? -4.351 3.389 21.026 1.00 96.62 125 ILE A O 1
ATOM 923 N N . GLN A 1 126 ? -2.334 2.672 21.669 1.00 94.62 126 GLN A N 1
ATOM 924 C CA . GLN A 1 126 ? -2.079 3.766 22.594 1.00 94.62 126 GLN A CA 1
ATOM 925 C C . GLN A 1 126 ? -1.250 4.877 21.932 1.00 94.62 126 GLN A C 1
ATOM 927 O O . GLN A 1 126 ? -0.090 4.674 21.581 1.00 94.62 126 GLN A O 1
ATOM 932 N N . PHE A 1 127 ? -1.824 6.076 21.821 1.00 94.00 127 PHE A N 1
ATOM 933 C CA . PHE A 1 127 ? -1.230 7.260 21.183 1.00 94.00 127 PHE A CA 1
ATOM 934 C C . PHE A 1 127 ? -0.800 8.278 22.245 1.00 94.00 127 PHE A C 1
ATOM 936 O O . PHE A 1 127 ? -1.420 9.324 22.444 1.00 94.00 127 PHE A O 1
ATOM 943 N N . ARG A 1 128 ? 0.251 7.948 23.003 1.00 87.00 128 ARG A N 1
ATOM 944 C CA . ARG A 1 128 ? 0.673 8.727 24.186 1.00 87.00 128 ARG A CA 1
ATOM 945 C C . ARG A 1 128 ? 1.252 10.093 23.845 1.00 87.00 128 ARG A C 1
ATOM 947 O O . ARG A 1 128 ? 0.993 11.050 24.561 1.00 87.00 128 ARG A O 1
ATOM 954 N N . ALA A 1 129 ? 2.005 10.173 22.756 1.00 87.19 129 ALA A N 1
ATOM 955 C CA . ALA A 1 129 ? 2.588 11.418 22.272 1.00 87.19 129 ALA A CA 1
ATOM 956 C C . ALA A 1 129 ? 1.656 12.169 21.299 1.00 87.19 129 ALA A C 1
ATOM 958 O O . ALA A 1 129 ? 2.077 13.125 20.657 1.00 87.19 129 ALA A O 1
ATOM 959 N N . GLY A 1 130 ? 0.405 11.712 21.140 1.00 90.44 130 GLY A N 1
ATOM 960 C CA . GLY A 1 130 ? -0.491 12.142 20.060 1.00 90.44 130 GLY A CA 1
ATOM 961 C C . GLY A 1 130 ? -0.225 11.447 18.717 1.00 90.44 130 GLY A C 1
ATOM 962 O O . GLY A 1 130 ? -1.001 11.612 17.784 1.00 90.44 130 GLY A O 1
ATOM 963 N N . TYR A 1 131 ? 0.825 10.629 18.634 1.00 93.56 131 TYR A N 1
ATOM 964 C CA . TYR A 1 131 ? 1.178 9.776 17.498 1.00 93.56 131 TYR A CA 1
ATOM 965 C C . TYR A 1 131 ? 1.642 8.395 17.994 1.00 93.56 131 TYR A C 1
ATOM 967 O O . TYR A 1 131 ? 1.886 8.202 19.193 1.00 93.56 131 TYR A O 1
ATOM 975 N N . LYS A 1 132 ? 1.749 7.436 17.068 1.00 93.69 132 LYS A N 1
ATOM 976 C CA . LYS A 1 132 ? 2.351 6.115 17.278 1.00 93.69 132 LYS A CA 1
ATOM 977 C C . LYS A 1 132 ? 3.550 5.991 16.349 1.00 93.69 132 LYS A C 1
ATOM 9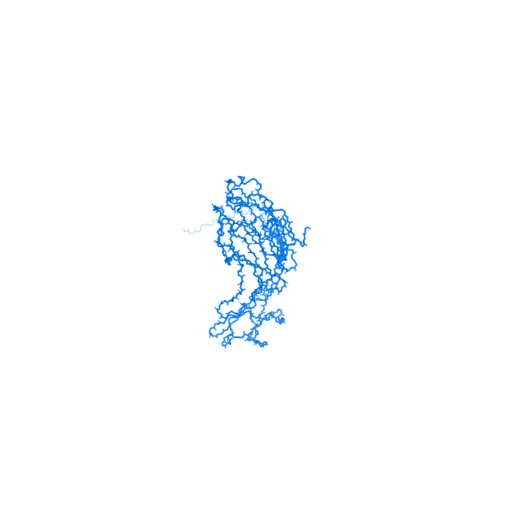79 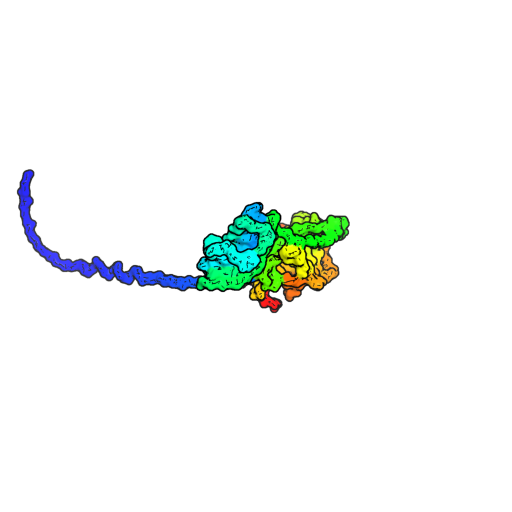O O . LYS A 1 132 ? 3.382 6.001 15.134 1.00 93.69 132 LYS A O 1
ATOM 984 N N . ASP A 1 133 ? 4.737 5.837 16.920 1.00 96.00 133 ASP A N 1
ATOM 985 C CA . ASP A 1 133 ? 5.918 5.502 16.129 1.00 96.00 133 ASP A CA 1
ATOM 986 C C . ASP A 1 133 ? 5.816 4.063 15.622 1.00 96.00 133 ASP A C 1
ATOM 988 O O . ASP A 1 133 ? 5.532 3.140 16.396 1.00 96.00 133 ASP A O 1
ATOM 992 N N . VAL A 1 134 ? 6.070 3.878 14.329 1.00 97.38 134 VAL A N 1
ATOM 993 C CA . VAL A 1 134 ? 6.267 2.570 13.700 1.00 97.38 134 VAL A CA 1
ATOM 994 C C . VAL A 1 134 ? 7.757 2.454 13.385 1.00 97.38 134 VAL A C 1
ATOM 996 O O . VAL A 1 134 ? 8.242 3.147 12.488 1.00 97.38 134 VAL A O 1
ATOM 999 N N . PRO A 1 135 ? 8.519 1.643 14.138 1.00 97.19 135 PRO A N 1
ATOM 1000 C CA . PRO A 1 135 ? 9.936 1.457 13.867 1.00 97.19 135 PRO A CA 1
ATOM 1001 C C . PRO A 1 135 ? 10.148 0.885 12.463 1.00 97.19 135 PRO A C 1
ATOM 1003 O O . PRO A 1 135 ? 9.614 -0.167 12.127 1.00 97.19 135 PRO A O 1
ATOM 1006 N N . ILE A 1 136 ? 10.958 1.563 11.652 1.00 97.69 136 ILE A N 1
ATOM 1007 C CA . ILE A 1 136 ? 11.331 1.122 10.305 1.00 97.69 136 ILE A CA 1
ATOM 1008 C C . ILE A 1 136 ? 12.850 1.126 10.151 1.00 97.69 136 ILE A C 1
ATOM 1010 O O . ILE A 1 136 ? 13.558 1.902 10.789 1.00 97.69 136 ILE A O 1
ATOM 1014 N N . SER A 1 137 ? 13.363 0.237 9.302 1.00 96.38 137 SER A N 1
ATOM 1015 C CA . SER A 1 137 ? 14.799 0.104 9.038 1.00 96.38 137 SER A CA 1
ATOM 1016 C C . SER A 1 137 ? 15.089 0.272 7.554 1.00 96.38 137 SER A C 1
ATOM 1018 O O . SER A 1 137 ? 14.733 -0.590 6.739 1.00 96.38 137 SER A O 1
ATOM 1020 N N . ALA A 1 138 ? 15.770 1.369 7.221 1.00 97.56 138 ALA A N 1
ATOM 1021 C CA . ALA A 1 138 ? 16.176 1.669 5.856 1.00 97.56 138 ALA A CA 1
ATOM 1022 C C . ALA A 1 138 ? 17.027 0.532 5.259 1.00 97.56 138 ALA A C 1
ATOM 1024 O O . ALA A 1 138 ? 17.817 -0.095 5.975 1.00 97.56 138 ALA A O 1
ATOM 1025 N N . PRO A 1 139 ? 16.889 0.236 3.954 1.00 98.19 139 PRO A N 1
ATOM 1026 C CA . PRO A 1 139 ? 17.869 -0.577 3.251 1.00 98.19 139 PRO A CA 1
ATOM 1027 C C . PRO A 1 139 ? 19.249 0.084 3.285 1.00 98.19 139 PRO A C 1
ATOM 1029 O O . PRO A 1 139 ? 19.377 1.306 3.391 1.00 98.19 139 PRO A O 1
ATOM 1032 N N . SER A 1 140 ? 20.297 -0.730 3.163 1.00 98.12 140 SER A N 1
ATOM 1033 C CA . SER A 1 140 ? 21.650 -0.217 2.965 1.00 98.12 140 SER A CA 1
ATOM 1034 C C . SER A 1 140 ? 21.715 0.614 1.684 1.00 98.12 140 SER A C 1
ATOM 1036 O O . SER A 1 140 ? 21.142 0.231 0.664 1.00 98.12 140 SER A O 1
ATOM 1038 N N . GLY A 1 141 ? 22.421 1.744 1.739 1.00 98.38 141 GLY A N 1
ATOM 1039 C CA . GLY A 1 141 ? 22.739 2.538 0.553 1.00 98.38 141 GLY A CA 1
ATOM 1040 C C . GLY A 1 141 ? 23.637 1.786 -0.434 1.00 98.38 141 GLY A C 1
ATOM 1041 O O . GLY A 1 141 ? 24.024 0.638 -0.209 1.00 98.38 141 GLY A O 1
ATOM 1042 N N . GLY A 1 142 ? 23.997 2.447 -1.528 1.00 98.56 142 GLY A N 1
ATOM 1043 C CA . GLY A 1 142 ? 24.847 1.858 -2.558 1.00 98.56 142 GLY A CA 1
ATOM 1044 C C . GLY A 1 142 ? 25.531 2.901 -3.427 1.00 98.56 142 GLY A C 1
ATOM 1045 O O . GLY A 1 142 ? 25.482 4.096 -3.141 1.00 98.56 142 GLY A O 1
ATOM 1046 N N . THR A 1 143 ? 26.159 2.434 -4.501 1.00 98.69 143 THR A N 1
ATOM 1047 C CA . THR A 1 143 ? 26.830 3.273 -5.496 1.00 98.69 143 THR A CA 1
ATOM 1048 C C . THR A 1 143 ? 26.395 2.824 -6.884 1.00 98.69 143 THR A C 1
ATOM 1050 O O . THR A 1 143 ? 26.416 1.631 -7.191 1.00 98.69 143 THR A O 1
ATOM 1053 N N . THR A 1 144 ? 25.953 3.761 -7.717 1.00 98.56 144 THR A N 1
ATOM 1054 C CA . THR A 1 144 ? 25.545 3.486 -9.100 1.00 98.56 144 THR A CA 1
ATOM 1055 C C . THR A 1 144 ? 26.755 3.264 -10.021 1.00 98.56 144 THR A C 1
ATOM 1057 O O . THR A 1 144 ? 27.881 3.588 -9.640 1.00 98.56 144 THR A O 1
ATOM 1060 N N . PRO A 1 145 ? 26.567 2.718 -11.242 1.00 98.19 145 PRO A N 1
ATOM 1061 C CA . PRO A 1 145 ? 27.675 2.434 -12.166 1.00 98.19 145 PRO A CA 1
ATOM 1062 C C . PRO A 1 145 ? 28.546 3.644 -12.542 1.00 98.19 145 PRO A C 1
ATOM 1064 O O . PRO A 1 145 ? 29.705 3.475 -12.902 1.00 98.19 145 PRO A O 1
ATOM 1067 N N . ASP A 1 146 ? 28.004 4.858 -12.447 1.00 97.50 146 ASP A N 1
ATOM 1068 C CA . ASP A 1 146 ? 28.710 6.129 -12.651 1.00 97.50 146 ASP A CA 1
ATOM 1069 C C . ASP A 1 146 ? 29.434 6.646 -11.391 1.00 97.50 146 ASP A C 1
ATOM 1071 O O . ASP A 1 146 ? 29.930 7.770 -11.378 1.00 97.50 146 ASP A O 1
ATOM 1075 N N . GLY A 1 147 ? 29.517 5.836 -10.332 1.00 98.12 147 GLY A N 1
ATOM 1076 C CA . GLY A 1 147 ? 30.243 6.162 -9.104 1.00 98.12 147 GLY A CA 1
ATOM 1077 C C . GLY A 1 147 ? 29.475 7.053 -8.125 1.00 98.12 147 GLY A C 1
ATOM 1078 O O . GLY A 1 147 ? 30.057 7.507 -7.141 1.00 98.12 147 GLY A O 1
ATOM 1079 N N . VAL A 1 148 ? 28.182 7.307 -8.353 1.00 98.38 148 VAL A N 1
ATOM 1080 C CA . VAL A 1 148 ? 27.371 8.153 -7.466 1.00 98.38 148 VAL A CA 1
ATOM 1081 C C . VAL A 1 148 ? 26.815 7.335 -6.300 1.00 98.38 148 VAL A C 1
ATOM 1083 O O . VAL A 1 148 ? 26.035 6.399 -6.479 1.00 98.38 148 VAL A O 1
ATOM 1086 N N . SER A 1 149 ? 27.199 7.702 -5.079 1.00 98.69 149 SER A N 1
ATOM 1087 C CA . SER A 1 149 ? 26.657 7.098 -3.860 1.00 98.69 149 SER A CA 1
ATOM 1088 C C . SER A 1 149 ? 25.236 7.581 -3.563 1.00 98.69 149 SER A C 1
ATOM 1090 O O . SER A 1 149 ? 24.896 8.736 -3.816 1.00 98.69 149 SER A O 1
ATOM 1092 N N . TYR A 1 150 ? 24.418 6.710 -2.978 1.00 98.81 150 TYR A N 1
ATOM 1093 C CA . TYR A 1 150 ? 23.063 7.019 -2.527 1.00 98.81 150 TYR A CA 1
ATOM 1094 C C . TYR A 1 150 ? 22.731 6.316 -1.206 1.00 98.81 150 TYR A C 1
ATOM 1096 O O . TYR A 1 150 ? 23.273 5.259 -0.878 1.00 98.81 150 TYR A O 1
ATOM 1104 N N . THR A 1 151 ? 21.797 6.902 -0.465 1.00 98.81 151 THR A N 1
ATOM 1105 C CA . THR A 1 151 ? 21.141 6.335 0.725 1.00 98.81 151 THR A CA 1
ATOM 1106 C C . THR A 1 151 ? 19.638 6.234 0.462 1.00 98.81 151 THR A C 1
ATOM 1108 O O . THR A 1 151 ? 19.201 6.540 -0.646 1.00 98.81 151 THR A O 1
ATOM 1111 N N . TYR A 1 152 ? 18.846 5.789 1.440 1.00 98.88 152 TYR A N 1
ATOM 1112 C CA . TYR A 1 152 ? 17.395 5.643 1.300 1.00 98.88 152 TYR A CA 1
ATOM 1113 C C . TYR A 1 152 ? 16.617 6.524 2.268 1.00 98.88 152 TYR A C 1
ATOM 1115 O O . TYR A 1 152 ? 16.995 6.672 3.430 1.00 98.88 152 TYR A O 1
ATOM 1123 N N . GLU A 1 153 ? 15.490 7.028 1.780 1.00 98.50 153 GLU A N 1
ATOM 1124 C CA . GLU A 1 153 ? 14.487 7.764 2.541 1.00 98.50 153 GLU A CA 1
ATOM 1125 C C . GLU A 1 153 ? 13.153 7.015 2.471 1.00 98.50 153 GLU A C 1
ATOM 1127 O O . GLU A 1 153 ? 12.775 6.495 1.415 1.00 98.50 153 GLU A O 1
ATOM 1132 N N . ALA A 1 154 ? 12.444 6.941 3.599 1.00 98.69 154 ALA A N 1
ATOM 1133 C CA . ALA A 1 154 ? 11.054 6.499 3.607 1.00 98.69 154 ALA A CA 1
ATOM 1134 C C . ALA A 1 154 ? 10.223 7.515 2.813 1.00 98.69 154 ALA A C 1
ATOM 1136 O O . ALA A 1 154 ? 10.388 8.723 2.990 1.00 98.69 154 ALA A O 1
ATOM 1137 N N . ASN A 1 155 ? 9.382 7.034 1.902 1.00 98.81 155 ASN A N 1
ATOM 1138 C CA . ASN A 1 155 ? 8.691 7.874 0.932 1.00 98.81 155 ASN A CA 1
ATOM 1139 C C . ASN A 1 155 ? 7.187 7.556 0.934 1.00 98.81 155 ASN A C 1
ATOM 1141 O O . ASN A 1 155 ? 6.582 7.523 2.004 1.00 98.81 155 ASN A O 1
ATOM 1145 N N . ASP A 1 156 ? 6.571 7.356 -0.231 1.00 98.88 156 ASP A N 1
ATOM 1146 C CA . ASP A 1 156 ? 5.143 7.053 -0.322 1.00 98.88 156 ASP A CA 1
ATOM 1147 C C . ASP A 1 156 ? 4.789 5.750 0.409 1.00 98.88 156 ASP A C 1
ATOM 1149 O O . ASP A 1 156 ? 5.547 4.775 0.391 1.00 98.88 156 ASP A O 1
ATOM 1153 N N . ALA A 1 157 ? 3.596 5.718 0.995 1.00 98.81 157 ALA A N 1
ATOM 1154 C CA . ALA A 1 157 ? 3.028 4.531 1.612 1.00 98.81 157 ALA A CA 1
ATOM 1155 C C . ALA A 1 157 ? 1.587 4.307 1.141 1.00 98.81 157 ALA A C 1
ATOM 1157 O O . ALA A 1 157 ? 0.896 5.239 0.729 1.00 98.81 157 ALA A O 1
ATOM 1158 N N . SER A 1 158 ? 1.142 3.061 1.236 1.00 98.88 158 SER A N 1
ATOM 1159 C CA . SER A 1 158 ? -0.259 2.658 1.134 1.00 98.88 158 SER A CA 1
ATOM 1160 C C . SER A 1 158 ? -0.587 1.707 2.288 1.00 98.88 158 SER A C 1
ATOM 1162 O O . SER A 1 158 ? 0.293 1.378 3.089 1.00 98.88 158 SER A O 1
ATOM 1164 N N . VAL A 1 159 ? -1.846 1.296 2.403 1.00 98.81 159 VAL A N 1
ATOM 1165 C CA . VAL A 1 159 ? -2.329 0.436 3.487 1.00 98.81 159 VAL A CA 1
ATOM 1166 C C . VAL A 1 159 ? -3.240 -0.659 2.953 1.00 98.81 159 VAL A C 1
ATOM 1168 O O . VAL A 1 159 ? -3.901 -0.473 1.935 1.00 98.81 159 VAL A O 1
ATOM 1171 N N . GLY A 1 160 ? -3.269 -1.775 3.669 1.00 98.62 160 GLY A N 1
ATOM 1172 C CA . GLY A 1 160 ? -4.190 -2.888 3.468 1.00 98.62 160 GLY A CA 1
ATOM 1173 C C . GLY A 1 160 ? -4.019 -3.892 4.602 1.00 98.62 160 GLY A C 1
ATOM 1174 O O . GLY A 1 160 ? -2.971 -3.912 5.248 1.00 98.62 160 GLY A O 1
ATOM 1175 N N . ASP A 1 161 ? -5.040 -4.694 4.871 1.00 98.62 161 ASP A N 1
ATOM 1176 C CA . ASP A 1 161 ? -4.929 -5.831 5.790 1.00 98.62 161 ASP A CA 1
ATOM 1177 C C . ASP A 1 161 ? -4.181 -6.970 5.081 1.00 98.62 161 ASP A C 1
ATOM 1179 O O . ASP A 1 161 ? -4.753 -7.653 4.233 1.00 98.62 161 ASP A O 1
ATOM 1183 N N . LEU A 1 162 ? -2.877 -7.126 5.334 1.00 98.62 162 LEU A N 1
ATOM 1184 C CA . LEU A 1 162 ? -2.035 -8.028 4.542 1.00 98.62 162 LEU A CA 1
ATOM 1185 C C . LEU A 1 162 ? -2.119 -9.485 5.011 1.00 98.62 162 LEU A C 1
ATOM 1187 O O . LEU A 1 162 ? -1.728 -10.382 4.259 1.00 98.62 162 LEU A O 1
ATOM 1191 N N . ASP A 1 163 ? -2.588 -9.745 6.233 1.00 97.25 163 ASP A N 1
ATOM 1192 C CA . ASP A 1 163 ? -2.679 -11.092 6.802 1.00 97.25 163 ASP A CA 1
ATOM 1193 C C . ASP A 1 163 ? -4.075 -11.528 7.267 1.00 97.25 163 ASP A C 1
ATOM 1195 O O . ASP A 1 163 ? -4.244 -12.704 7.619 1.00 97.25 163 ASP A O 1
ATOM 1199 N N . GLY A 1 164 ? -5.079 -10.665 7.132 1.00 97.31 164 GLY A N 1
ATOM 1200 C CA . GLY A 1 164 ? -6.496 -10.950 7.352 1.00 97.31 164 GLY A CA 1
ATOM 1201 C C . GLY A 1 164 ? -6.919 -10.842 8.817 1.00 97.31 164 GLY A C 1
ATOM 1202 O O . GLY A 1 164 ? -7.879 -11.509 9.222 1.00 97.31 164 GLY A O 1
ATOM 1203 N N . ASP A 1 165 ? -6.176 -10.090 9.636 1.00 96.75 165 ASP A N 1
ATOM 1204 C CA . ASP A 1 165 ? -6.451 -9.924 11.068 1.00 96.75 165 ASP A CA 1
ATOM 1205 C C . ASP A 1 165 ? -7.421 -8.760 11.377 1.00 96.75 165 ASP A C 1
ATOM 1207 O O . ASP A 1 165 ? -7.906 -8.630 12.507 1.00 96.75 165 ASP A O 1
ATOM 1211 N N . GLY A 1 166 ? -7.788 -7.975 10.360 1.00 97.06 166 GLY A N 1
ATOM 1212 C CA . GLY A 1 166 ? -8.672 -6.815 10.428 1.00 97.06 166 GLY A CA 1
ATOM 1213 C C . GLY A 1 166 ? -7.964 -5.504 10.785 1.00 97.06 166 GLY A C 1
ATOM 1214 O O . GLY A 1 166 ? -8.612 -4.446 10.778 1.00 97.06 166 GLY A O 1
ATOM 1215 N N . ALA A 1 167 ? -6.667 -5.535 11.094 1.00 97.00 167 ALA A N 1
ATOM 1216 C CA . ALA A 1 167 ? -5.835 -4.355 11.252 1.00 97.00 167 ALA A CA 1
ATOM 1217 C C . ALA A 1 167 ? -5.150 -4.008 9.924 1.00 97.00 167 ALA A C 1
ATOM 1219 O O . ALA A 1 167 ? -4.787 -4.862 9.128 1.00 97.00 167 ALA A O 1
ATOM 1220 N N . LEU A 1 168 ? -4.974 -2.711 9.669 1.00 97.88 168 LEU A N 1
ATOM 1221 C CA . LEU A 1 168 ? -4.262 -2.270 8.473 1.00 97.88 168 LEU A CA 1
ATOM 1222 C C . LEU A 1 168 ? -2.754 -2.323 8.717 1.00 97.88 168 LEU A C 1
ATOM 1224 O O . LEU A 1 168 ? -2.259 -1.739 9.688 1.00 97.88 168 LEU A O 1
ATOM 1228 N N . ASP A 1 169 ? -2.038 -2.938 7.786 1.00 98.62 169 ASP A N 1
ATOM 1229 C CA . ASP A 1 169 ? -0.588 -2.884 7.688 1.00 98.62 169 ASP A CA 1
ATOM 1230 C C . ASP A 1 169 ? -0.154 -1.778 6.712 1.00 98.62 169 ASP A C 1
ATOM 1232 O O . ASP A 1 169 ? -0.949 -1.218 5.951 1.00 98.62 169 ASP A O 1
ATOM 1236 N N . ILE A 1 170 ? 1.134 -1.438 6.739 1.00 98.88 170 ILE A N 1
ATOM 1237 C CA . ILE A 1 170 ? 1.738 -0.400 5.903 1.00 98.88 170 ILE A CA 1
ATOM 1238 C C . ILE A 1 170 ? 2.561 -1.061 4.800 1.00 98.88 170 ILE A C 1
ATOM 1240 O O . ILE A 1 170 ? 3.466 -1.848 5.077 1.00 98.88 170 ILE A O 1
ATOM 1244 N N . VAL A 1 171 ? 2.322 -0.663 3.552 1.00 98.94 171 VAL A N 1
ATOM 1245 C CA . VAL A 1 171 ? 3.233 -0.935 2.435 1.00 98.94 171 VAL A CA 1
ATOM 1246 C C . VAL A 1 171 ? 4.023 0.335 2.147 1.00 98.94 171 VAL A C 1
ATOM 1248 O O . VAL A 1 171 ? 3.462 1.330 1.688 1.00 98.94 171 VAL A O 1
ATOM 1251 N N . LEU A 1 172 ? 5.319 0.314 2.452 1.00 98.94 172 LEU A N 1
ATOM 1252 C CA . LEU A 1 172 ? 6.204 1.477 2.423 1.00 98.94 172 LEU A CA 1
ATOM 1253 C C . LEU A 1 172 ? 7.187 1.397 1.255 1.00 98.94 172 LEU A C 1
ATOM 1255 O O . LEU A 1 172 ? 7.970 0.452 1.158 1.00 98.94 172 LEU A O 1
ATOM 1259 N N . LYS A 1 173 ? 7.226 2.440 0.424 1.00 98.94 173 LYS A N 1
ATOM 1260 C CA . LYS A 1 173 ? 8.254 2.621 -0.601 1.00 98.94 173 LYS A CA 1
ATOM 1261 C C . LYS A 1 173 ? 9.466 3.339 -0.009 1.00 98.94 173 LYS A C 1
ATOM 1263 O O . LYS A 1 173 ? 9.351 4.425 0.559 1.00 98.94 173 LYS A O 1
ATOM 1268 N N . TRP A 1 174 ? 10.648 2.773 -0.216 1.00 98.94 174 TRP A N 1
ATOM 1269 C CA . TRP A 1 174 ? 11.922 3.444 0.014 1.00 98.94 174 TRP A CA 1
ATOM 1270 C C . TRP A 1 174 ? 12.427 4.056 -1.286 1.00 98.94 174 TRP A C 1
ATOM 1272 O O . TRP A 1 174 ? 12.565 3.373 -2.306 1.00 98.94 174 TRP A O 1
ATOM 1282 N N . GLN A 1 175 ? 12.746 5.345 -1.231 1.00 97.94 175 GLN A N 1
ATOM 1283 C CA . GLN A 1 175 ? 13.293 6.089 -2.354 1.00 97.94 175 GLN A CA 1
ATOM 1284 C C . GLN A 1 175 ? 14.800 6.299 -2.157 1.00 97.94 175 GLN A C 1
ATOM 1286 O O . GLN A 1 175 ? 15.207 6.799 -1.106 1.00 97.94 175 GLN A O 1
ATOM 1291 N N . PRO A 1 176 ? 15.650 5.948 -3.137 1.00 98.81 176 PRO A N 1
ATOM 1292 C CA . PRO A 1 176 ? 17.062 6.287 -3.069 1.00 98.81 176 PRO A CA 1
ATOM 1293 C C . PRO A 1 176 ? 17.254 7.799 -3.259 1.00 98.81 176 PRO A C 1
ATOM 1295 O O . PRO A 1 176 ? 16.571 8.420 -4.076 1.00 98.81 176 PRO A O 1
ATOM 1298 N N . THR A 1 177 ? 18.227 8.399 -2.573 1.00 98.81 177 THR A N 1
ATOM 1299 C CA . THR A 1 177 ? 18.482 9.856 -2.608 1.00 98.81 177 THR A CA 1
ATOM 1300 C C . THR A 1 177 ? 18.900 10.392 -3.979 1.00 98.81 177 THR A C 1
ATOM 1302 O O . THR A 1 177 ? 18.888 11.598 -4.211 1.00 98.81 177 THR A O 1
ATOM 1305 N N . ASN A 1 178 ? 19.237 9.507 -4.918 1.00 98.69 178 ASN A N 1
ATOM 1306 C CA . ASN A 1 178 ? 19.531 9.842 -6.306 1.00 98.69 178 ASN A CA 1
ATOM 1307 C C . ASN A 1 178 ? 18.372 9.530 -7.277 1.00 98.69 178 ASN A C 1
ATOM 1309 O O . ASN A 1 178 ? 18.621 9.471 -8.483 1.00 98.69 178 ASN A O 1
ATOM 1313 N N . ALA A 1 179 ? 17.137 9.339 -6.798 1.00 98.62 179 ALA A N 1
ATOM 1314 C CA . ALA A 1 179 ? 15.946 9.231 -7.646 1.00 98.62 179 ALA A CA 1
ATOM 1315 C C . ALA A 1 179 ? 15.807 10.431 -8.608 1.00 98.62 179 ALA A C 1
ATOM 1317 O O . ALA A 1 179 ? 16.388 11.499 -8.391 1.00 98.62 179 ALA A O 1
ATOM 1318 N N . LYS A 1 180 ? 15.081 10.246 -9.716 1.00 98.81 180 LYS A N 1
ATOM 1319 C CA . LYS A 1 180 ? 15.019 11.219 -10.818 1.00 98.81 180 LYS A CA 1
ATOM 1320 C C . LYS A 1 180 ? 13.590 11.510 -11.245 1.00 98.81 180 LYS A C 1
ATOM 1322 O O . LYS A 1 180 ? 12.767 10.603 -11.333 1.00 98.81 180 LYS A O 1
ATOM 1327 N N . ASP A 1 181 ? 13.322 12.762 -11.607 1.00 98.62 181 ASP A N 1
ATOM 1328 C CA . ASP A 1 181 ? 12.212 13.040 -12.521 1.00 98.62 181 ASP A CA 1
ATOM 1329 C C . ASP A 1 181 ? 12.545 12.492 -13.921 1.00 98.62 181 ASP A C 1
ATOM 1331 O O . ASP A 1 181 ? 13.706 12.335 -14.305 1.00 98.62 181 ASP A O 1
ATOM 1335 N N . ASN A 1 182 ? 11.518 12.222 -14.718 1.00 98.12 182 ASN A N 1
ATOM 1336 C CA . ASN A 1 182 ? 11.642 11.722 -16.084 1.00 98.12 182 ASN A CA 1
ATOM 1337 C C . ASN A 1 182 ? 12.393 12.665 -17.031 1.00 98.12 182 ASN A C 1
ATOM 1339 O O . ASN A 1 182 ? 12.923 12.208 -18.039 1.00 98.12 182 ASN A O 1
ATOM 1343 N N . SER A 1 183 ? 12.435 13.969 -16.746 1.00 97.94 183 SER A N 1
ATOM 1344 C CA . SER A 1 183 ? 13.216 14.935 -17.528 1.00 97.94 183 SER A CA 1
ATOM 1345 C C . SER A 1 183 ? 14.724 14.859 -17.266 1.00 97.94 183 SER A C 1
ATOM 1347 O O . SER A 1 183 ? 15.504 15.426 -18.030 1.00 97.94 183 SER A O 1
ATOM 1349 N N . GLN A 1 184 ? 15.145 14.177 -16.200 1.00 98.62 184 GLN A N 1
ATOM 1350 C CA . GLN A 1 184 ? 16.523 14.176 -15.726 1.00 98.62 184 GLN A CA 1
ATOM 1351 C C . GLN A 1 184 ? 17.200 12.845 -16.049 1.00 98.62 184 GLN A C 1
ATOM 1353 O O . GLN A 1 184 ? 16.730 11.779 -15.645 1.00 98.62 184 GLN A O 1
ATOM 1358 N N . SER A 1 185 ? 18.349 12.897 -16.722 1.00 98.12 185 SER A N 1
ATOM 1359 C CA . SER A 1 185 ? 19.241 11.745 -16.883 1.00 98.12 185 SER A CA 1
ATOM 1360 C C . SER A 1 185 ? 19.958 11.390 -15.573 1.00 98.12 185 SER A C 1
ATOM 1362 O O . SER A 1 185 ? 19.990 12.169 -14.621 1.00 98.12 185 SER A O 1
ATOM 1364 N N . GLY A 1 186 ? 20.565 10.209 -15.541 1.00 98.44 186 GLY A N 1
ATOM 1365 C CA . GLY A 1 186 ? 21.377 9.693 -14.442 1.00 98.44 186 GLY A CA 1
ATOM 1366 C C . GLY A 1 186 ? 20.873 8.342 -13.949 1.00 98.44 186 GLY A C 1
ATOM 1367 O O . GLY A 1 186 ? 19.678 8.044 -14.026 1.00 98.44 186 GLY A O 1
ATOM 1368 N N . TYR A 1 187 ? 21.786 7.522 -13.441 1.00 98.81 187 TYR A N 1
ATOM 1369 C CA . TYR A 1 187 ? 21.419 6.278 -12.777 1.00 98.81 187 TYR A CA 1
ATOM 1370 C C . TYR A 1 187 ? 20.685 6.566 -11.464 1.00 98.81 187 TYR A C 1
ATOM 1372 O O . TYR A 1 187 ? 20.827 7.634 -10.863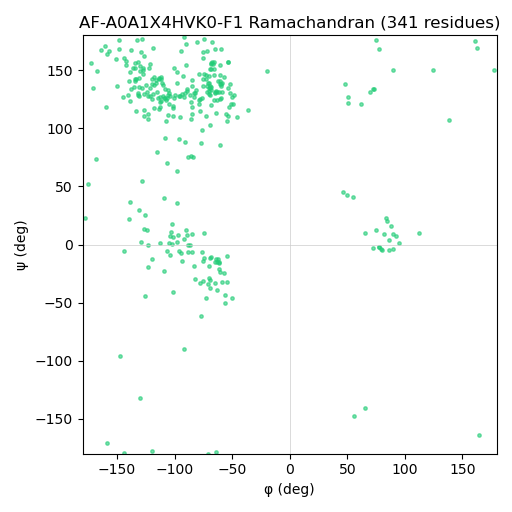 1.00 98.81 187 TYR A O 1
ATOM 1380 N N . THR A 1 188 ? 19.905 5.589 -11.014 1.00 98.88 188 THR A N 1
ATOM 1381 C CA . THR A 1 188 ? 19.249 5.613 -9.709 1.00 98.88 188 THR A CA 1
ATOM 1382 C C . THR A 1 188 ? 19.579 4.334 -8.957 1.00 98.88 188 THR A C 1
ATOM 1384 O O . THR A 1 188 ? 19.787 3.292 -9.581 1.00 98.88 188 THR A O 1
ATOM 1387 N N . GLY A 1 189 ? 19.584 4.394 -7.625 1.00 98.81 189 GLY A N 1
ATOM 1388 C CA . GLY A 1 189 ? 19.440 3.188 -6.813 1.00 98.81 189 GLY A CA 1
ATOM 1389 C C . GLY A 1 189 ? 18.117 2.476 -7.112 1.00 98.81 189 GLY A C 1
ATOM 1390 O O . GLY A 1 189 ? 17.234 3.035 -7.780 1.00 98.81 189 GLY A O 1
ATOM 1391 N N . ASN A 1 190 ? 17.975 1.251 -6.619 1.00 98.75 190 ASN A N 1
ATOM 1392 C CA . ASN A 1 190 ? 16.750 0.475 -6.797 1.00 98.75 190 ASN A CA 1
ATOM 1393 C C . ASN A 1 190 ? 15.598 1.103 -6.001 1.00 98.75 190 ASN A C 1
ATOM 1395 O O . ASN A 1 190 ? 15.813 1.726 -4.965 1.00 98.75 190 ASN A O 1
ATOM 1399 N N . THR A 1 191 ? 14.365 0.928 -6.467 1.00 98.81 191 THR A N 1
ATOM 1400 C CA . THR A 1 191 ? 13.187 1.172 -5.626 1.00 98.81 191 THR A CA 1
ATOM 1401 C C . THR A 1 191 ? 12.935 -0.076 -4.787 1.00 98.81 191 THR A C 1
ATOM 1403 O O . THR A 1 191 ? 12.890 -1.181 -5.328 1.00 98.81 191 THR A O 1
ATOM 1406 N N . ILE A 1 192 ? 12.762 0.101 -3.479 1.00 98.94 192 ILE A N 1
ATOM 1407 C CA . ILE A 1 192 ? 12.485 -0.987 -2.534 1.00 98.94 192 ILE A CA 1
ATOM 1408 C C . ILE A 1 192 ? 11.097 -0.770 -1.933 1.00 98.94 192 ILE A C 1
ATOM 1410 O O . ILE A 1 192 ? 10.728 0.370 -1.649 1.00 98.94 192 ILE A O 1
ATOM 1414 N N . VAL A 1 193 ? 10.340 -1.843 -1.720 1.00 98.94 193 VAL A N 1
ATOM 1415 C CA . VAL A 1 193 ? 9.020 -1.801 -1.079 1.00 98.94 193 VAL A CA 1
ATOM 1416 C C . VAL A 1 193 ? 8.990 -2.790 0.084 1.00 98.94 193 VAL A C 1
ATOM 1418 O O . VAL A 1 193 ? 9.355 -3.949 -0.094 1.00 98.94 193 VAL A O 1
ATOM 1421 N N . ASP A 1 194 ? 8.564 -2.343 1.261 1.00 98.94 194 ASP A N 1
ATOM 1422 C CA . ASP A 1 194 ? 8.410 -3.173 2.460 1.00 98.94 194 ASP A CA 1
ATOM 1423 C C . ASP A 1 194 ? 6.933 -3.335 2.829 1.00 98.94 194 ASP A C 1
ATOM 1425 O O . ASP A 1 194 ? 6.177 -2.371 2.738 1.00 98.94 194 ASP A O 1
ATOM 1429 N N . GLY A 1 195 ? 6.556 -4.511 3.334 1.00 98.81 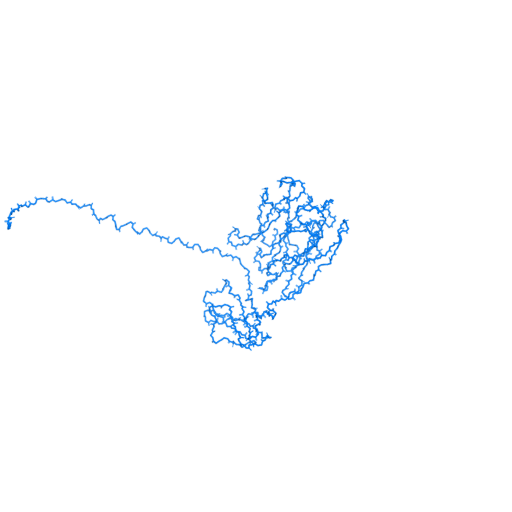195 GLY A N 1
ATOM 1430 C CA . GLY A 1 195 ? 5.340 -4.700 4.132 1.00 98.81 195 GLY A CA 1
ATOM 1431 C C . GLY A 1 195 ? 5.678 -4.641 5.622 1.00 98.81 195 GLY A C 1
ATOM 1432 O O . GLY A 1 195 ? 6.607 -5.324 6.066 1.00 98.81 195 GLY A O 1
ATOM 1433 N N . VAL A 1 196 ? 4.975 -3.813 6.397 1.00 98.69 196 VAL A N 1
ATOM 1434 C CA . VAL A 1 196 ? 5.300 -3.506 7.801 1.00 98.69 196 VAL A CA 1
ATOM 1435 C C . VAL A 1 196 ? 4.031 -3.413 8.653 1.00 98.69 196 VAL A C 1
ATOM 1437 O O . VAL A 1 196 ? 3.126 -2.649 8.329 1.00 98.69 196 VAL A O 1
ATOM 1440 N N . LYS A 1 197 ? 3.985 -4.129 9.781 1.00 98.19 197 LYS A N 1
ATOM 1441 C CA . LYS A 1 197 ? 2.912 -4.000 10.783 1.00 98.19 197 LYS A CA 1
ATOM 1442 C C . LYS A 1 197 ? 3.065 -2.724 11.625 1.00 98.19 197 LYS A C 1
ATOM 1444 O O . LYS A 1 197 ? 4.163 -2.187 11.770 1.00 98.19 197 LYS A O 1
ATOM 1449 N N . LEU A 1 198 ? 1.993 -2.269 12.283 1.00 96.38 198 LEU A N 1
ATOM 1450 C CA . LEU A 1 198 ? 2.008 -1.070 13.152 1.00 96.38 198 LEU A CA 1
ATOM 1451 C C . LEU A 1 198 ? 2.931 -1.166 14.387 1.00 96.38 198 LEU A C 1
ATOM 1453 O O . LEU A 1 198 ? 3.234 -0.153 15.033 1.00 96.38 198 LEU A O 1
ATOM 1457 N N . ASP A 1 199 ? 3.384 -2.366 14.747 1.00 95.75 199 ASP A N 1
ATOM 1458 C CA . ASP A 1 199 ? 4.388 -2.572 15.795 1.00 95.75 199 ASP A CA 1
ATOM 1459 C C . ASP A 1 199 ? 5.841 -2.442 15.290 1.00 95.75 199 ASP A C 1
ATOM 1461 O O . ASP A 1 199 ? 6.762 -2.393 16.105 1.00 95.75 199 ASP A O 1
ATOM 1465 N N . GLY A 1 200 ? 6.046 -2.297 13.975 1.00 97.56 200 GLY A N 1
ATOM 1466 C CA . GLY A 1 200 ? 7.355 -2.217 13.321 1.00 97.56 200 GLY A CA 1
ATOM 1467 C C . GLY A 1 200 ? 7.873 -3.550 12.776 1.00 97.56 200 GLY A C 1
ATOM 1468 O O . GLY A 1 200 ? 8.968 -3.598 12.210 1.00 97.56 200 GLY A O 1
ATOM 1469 N N . THR A 1 201 ? 7.115 -4.641 12.914 1.00 98.00 201 THR A N 1
ATOM 1470 C CA . THR A 1 201 ? 7.473 -5.932 12.320 1.00 98.00 201 THR A CA 1
ATOM 1471 C C . THR A 1 201 ? 7.467 -5.820 10.798 1.00 98.00 201 THR A C 1
ATOM 1473 O O . THR A 1 201 ? 6.417 -5.644 10.182 1.00 98.00 201 THR A O 1
ATOM 1476 N N . ARG A 1 202 ? 8.642 -5.947 10.169 1.00 98.12 202 ARG A N 1
ATOM 1477 C CA . ARG A 1 202 ? 8.754 -6.050 8.708 1.00 98.12 202 ARG A CA 1
ATOM 1478 C C . ARG A 1 202 ? 8.398 -7.469 8.269 1.00 98.12 202 ARG A C 1
ATOM 1480 O O . ARG A 1 202 ? 9.138 -8.401 8.578 1.00 98.12 202 ARG A O 1
ATOM 1487 N N . LEU A 1 203 ? 7.309 -7.602 7.518 1.00 98.38 203 LEU A N 1
ATOM 1488 C CA . LEU A 1 203 ? 6.823 -8.863 6.957 1.00 98.38 203 LEU A CA 1
ATOM 1489 C C . LEU A 1 203 ? 7.714 -9.339 5.804 1.00 98.38 203 LEU A C 1
ATOM 1491 O O . LEU A 1 203 ? 8.116 -10.498 5.755 1.00 98.38 203 LEU A O 1
ATOM 1495 N N . TRP A 1 204 ? 8.061 -8.430 4.892 1.00 98.81 204 TRP A N 1
ATOM 1496 C CA . TRP A 1 204 ? 8.847 -8.729 3.695 1.00 98.81 204 TRP A CA 1
ATOM 1497 C C . TRP A 1 204 ? 9.478 -7.466 3.108 1.00 98.81 204 TRP A C 1
ATOM 1499 O O . TRP A 1 204 ? 9.176 -6.344 3.523 1.00 98.81 204 TRP A O 1
ATOM 1509 N N . ARG A 1 205 ? 10.367 -7.672 2.132 1.00 98.88 205 ARG A N 1
ATOM 1510 C CA . ARG A 1 205 ? 10.991 -6.629 1.314 1.00 98.88 205 ARG A CA 1
ATOM 1511 C C . ARG A 1 205 ? 11.068 -7.086 -0.140 1.00 98.88 205 ARG A C 1
ATOM 1513 O O . ARG A 1 205 ? 11.689 -8.105 -0.415 1.00 98.88 205 ARG A O 1
ATOM 1520 N N . VAL A 1 206 ? 10.497 -6.303 -1.048 1.00 98.94 206 VAL A N 1
ATOM 1521 C CA . VAL A 1 206 ? 10.632 -6.447 -2.502 1.00 98.94 206 VAL A CA 1
ATOM 1522 C C . VAL A 1 206 ? 11.673 -5.445 -2.996 1.00 98.94 206 VAL A C 1
ATOM 1524 O O . VAL A 1 206 ? 11.588 -4.252 -2.705 1.00 98.94 206 VAL A O 1
ATOM 1527 N N . ASP A 1 207 ? 12.655 -5.921 -3.757 1.00 98.88 207 ASP A N 1
ATOM 1528 C CA . ASP A 1 207 ? 13.647 -5.088 -4.445 1.00 98.88 207 ASP A CA 1
ATOM 1529 C C . ASP A 1 207 ? 13.317 -5.072 -5.937 1.00 98.88 207 ASP A C 1
ATOM 1531 O O . ASP A 1 207 ? 13.456 -6.092 -6.610 1.00 98.88 207 ASP A O 1
ATOM 1535 N N . LEU A 1 208 ? 12.881 -3.929 -6.479 1.00 98.94 208 LEU A N 1
ATOM 1536 C CA . LEU A 1 208 ? 12.475 -3.849 -7.886 1.00 98.94 208 LEU A CA 1
ATOM 1537 C C . LEU A 1 208 ? 13.638 -4.004 -8.871 1.00 98.94 208 LEU A C 1
ATOM 1539 O O . LEU A 1 208 ? 13.398 -4.229 -10.060 1.00 98.94 208 LEU A O 1
ATOM 1543 N N . GLY A 1 209 ? 14.880 -3.973 -8.387 1.00 98.69 209 GLY A N 1
ATOM 1544 C CA . GLY A 1 209 ? 16.060 -4.175 -9.208 1.00 98.69 209 GLY A CA 1
ATOM 1545 C C . GLY A 1 209 ? 16.395 -2.961 -10.072 1.00 98.69 209 GLY A C 1
ATOM 1546 O O . GLY A 1 209 ? 15.679 -1.961 -10.128 1.00 98.69 209 GLY A O 1
ATOM 1547 N N . HIS A 1 210 ? 17.516 -3.054 -10.782 1.00 98.62 210 HIS A N 1
ATOM 1548 C CA . HIS A 1 210 ? 18.063 -1.944 -11.567 1.00 98.62 210 HIS A CA 1
ATOM 1549 C C . HIS A 1 210 ? 17.299 -1.659 -12.866 1.00 98.62 210 HIS A C 1
ATOM 1551 O O . HIS A 1 210 ? 17.522 -0.618 -13.484 1.00 98.62 210 HIS A O 1
ATOM 1557 N N . ASN A 1 211 ? 16.398 -2.554 -13.283 1.00 98.88 211 ASN A N 1
ATOM 1558 C CA . ASN A 1 211 ? 15.569 -2.370 -14.474 1.00 98.88 211 ASN A CA 1
ATOM 1559 C C . ASN A 1 211 ? 14.266 -1.591 -14.204 1.00 98.88 211 ASN A C 1
ATOM 1561 O O . ASN A 1 211 ? 13.503 -1.324 -15.133 1.00 98.88 211 ASN A O 1
ATOM 1565 N N . ILE A 1 212 ? 14.029 -1.175 -12.957 1.00 98.88 212 ILE A N 1
ATOM 1566 C CA . ILE A 1 212 ? 13.000 -0.199 -12.596 1.00 98.88 212 ILE A CA 1
ATOM 1567 C C . ILE A 1 212 ? 13.689 1.061 -12.075 1.00 98.88 212 ILE A C 1
ATOM 1569 O O . ILE A 1 212 ? 14.376 1.047 -11.055 1.00 98.88 212 ILE A O 1
ATOM 1573 N N . ARG A 1 213 ? 13.509 2.172 -12.793 1.00 98.88 213 ARG A N 1
ATOM 1574 C CA . ARG A 1 213 ? 14.093 3.462 -12.415 1.00 98.88 213 ARG A CA 1
ATOM 1575 C C . ARG A 1 213 ? 13.357 4.043 -11.209 1.00 98.88 213 ARG A C 1
ATOM 1577 O O . ARG A 1 213 ? 12.135 3.958 -11.134 1.00 98.88 213 ARG A O 1
ATOM 1584 N N . SER A 1 214 ? 14.090 4.682 -10.303 1.00 98.88 214 SER A N 1
ATOM 1585 C CA . SER A 1 214 ? 13.506 5.295 -9.107 1.00 98.88 214 SER A CA 1
ATOM 1586 C C . SER A 1 214 ? 13.114 6.753 -9.342 1.00 98.88 214 SER A C 1
ATOM 1588 O O . SER A 1 214 ? 13.922 7.564 -9.797 1.00 98.88 214 SER A O 1
ATOM 1590 N N . GLY A 1 215 ? 11.884 7.103 -8.973 1.00 98.62 215 GLY A N 1
ATOM 1591 C CA . GLY A 1 215 ? 11.339 8.457 -9.070 1.00 98.62 215 GLY A CA 1
ATOM 1592 C C . GLY A 1 215 ? 9.816 8.469 -8.976 1.00 98.62 215 GLY A C 1
ATOM 1593 O O . GLY A 1 215 ? 9.175 7.421 -9.065 1.00 98.62 215 GLY A O 1
ATOM 1594 N N . ALA A 1 216 ? 9.236 9.659 -8.827 1.00 98.62 216 ALA A N 1
ATOM 1595 C CA . ALA A 1 216 ? 7.807 9.828 -8.553 1.00 98.62 216 ALA A CA 1
ATOM 1596 C C . ALA A 1 216 ? 6.885 9.212 -9.623 1.00 98.62 216 ALA A C 1
ATOM 1598 O O . ALA A 1 216 ? 5.807 8.725 -9.308 1.00 98.62 216 ALA A O 1
ATOM 1599 N N . HIS A 1 217 ? 7.305 9.203 -10.890 1.00 98.75 217 HIS A N 1
ATOM 1600 C CA . HIS A 1 217 ? 6.444 8.799 -12.006 1.00 98.75 217 HIS A CA 1
ATOM 1601 C C . HIS A 1 217 ? 6.637 7.353 -12.466 1.00 98.75 217 HIS A C 1
ATOM 1603 O O . HIS A 1 217 ? 5.963 6.956 -13.410 1.00 98.75 217 HIS A O 1
ATOM 1609 N N . TYR A 1 218 ? 7.516 6.576 -11.817 1.00 98.88 218 TYR A N 1
ATOM 1610 C CA . TYR A 1 218 ? 7.815 5.191 -12.194 1.00 98.88 218 TYR A CA 1
ATOM 1611 C C . TYR A 1 218 ? 6.909 4.207 -11.446 1.00 98.88 218 TYR A C 1
ATOM 1613 O O . TYR A 1 218 ? 5.819 3.898 -11.921 1.00 98.88 218 TYR A O 1
ATOM 1621 N N . THR A 1 219 ? 7.317 3.733 -10.269 1.00 98.88 219 THR A N 1
ATOM 1622 C CA . THR A 1 219 ? 6.553 2.738 -9.506 1.00 98.88 219 THR A CA 1
ATOM 1623 C C . THR A 1 219 ? 5.300 3.343 -8.883 1.00 98.88 219 THR A C 1
ATOM 1625 O O . THR A 1 219 ? 5.384 4.099 -7.918 1.00 98.88 219 THR A O 1
ATOM 1628 N N . GLN A 1 220 ? 4.143 2.934 -9.402 1.00 98.88 220 GLN A N 1
ATOM 1629 C CA . GLN A 1 220 ? 2.820 3.200 -8.840 1.00 98.88 220 GLN A CA 1
ATOM 1630 C C . GLN A 1 220 ? 2.291 1.880 -8.273 1.00 98.88 220 GLN A C 1
ATOM 1632 O O . GLN A 1 220 ? 1.747 1.063 -9.016 1.00 98.88 220 GLN A O 1
ATOM 1637 N N . PHE A 1 221 ? 2.550 1.614 -6.993 1.00 98.81 221 PHE A N 1
ATOM 1638 C CA . PHE A 1 221 ? 2.093 0.381 -6.354 1.00 98.81 221 PHE A CA 1
ATOM 1639 C C . PHE A 1 221 ? 0.662 0.545 -5.849 1.00 98.81 221 PHE A C 1
ATOM 1641 O O . PHE A 1 221 ? 0.284 1.618 -5.381 1.00 98.81 221 PHE A O 1
ATOM 1648 N N . GLN A 1 222 ? -0.142 -0.502 -5.983 1.00 98.88 222 GLN A N 1
ATOM 1649 C CA . GLN A 1 222 ? -1.487 -0.582 -5.424 1.00 98.88 222 GLN A CA 1
ATOM 1650 C C . GLN A 1 222 ? -1.517 -1.650 -4.344 1.00 98.88 222 GLN A C 1
ATOM 1652 O O . GLN A 1 222 ? -0.843 -2.669 -4.479 1.00 98.88 222 GLN A O 1
ATOM 1657 N N . VAL A 1 223 ? -2.287 -1.397 -3.291 1.00 98.94 223 VAL A N 1
ATOM 1658 C CA . VAL A 1 223 ? -2.503 -2.325 -2.182 1.00 98.94 223 VAL A CA 1
ATOM 1659 C C . VAL A 1 223 ? -4.000 -2.475 -2.027 1.00 98.94 223 VAL A C 1
ATOM 1661 O O . VAL A 1 223 ? -4.692 -1.478 -1.820 1.00 98.94 223 VAL A O 1
ATOM 1664 N N . TYR A 1 224 ? -4.505 -3.681 -2.252 1.00 98.88 224 TYR A N 1
ATOM 1665 C CA . TYR A 1 224 ? -5.936 -3.957 -2.222 1.00 98.88 224 TYR A CA 1
ATOM 1666 C C . TYR A 1 224 ? -6.187 -5.460 -2.207 1.00 98.88 224 TYR A C 1
ATOM 1668 O O . TYR A 1 224 ? -5.412 -6.190 -2.807 1.00 98.88 224 TYR A O 1
ATOM 1676 N N . ASP A 1 225 ? -7.282 -5.893 -1.583 1.00 98.56 225 ASP A N 1
ATOM 1677 C CA . ASP A 1 225 ? -7.796 -7.268 -1.669 1.00 98.56 225 ASP A CA 1
ATOM 1678 C C . ASP A 1 225 ? -8.500 -7.449 -3.020 1.00 98.56 225 ASP A C 1
ATOM 1680 O O . ASP A 1 225 ? -9.687 -7.150 -3.174 1.00 98.56 225 ASP A O 1
ATOM 1684 N N . TYR A 1 226 ? -7.743 -7.813 -4.051 1.00 98.50 226 TYR A N 1
ATOM 1685 C CA . TYR A 1 226 ? -8.259 -7.876 -5.412 1.00 98.50 226 TYR A CA 1
ATOM 1686 C C . TYR A 1 226 ? -9.092 -9.129 -5.671 1.00 98.50 226 TYR A C 1
ATOM 1688 O O . TYR A 1 226 ? -10.041 -9.066 -6.462 1.00 98.50 226 TYR A O 1
ATOM 1696 N N . ASP A 1 227 ? -8.760 -10.258 -5.044 1.00 97.88 227 ASP A N 1
ATOM 1697 C CA . ASP A 1 227 ? -9.479 -11.510 -5.267 1.00 97.88 227 ASP A CA 1
ATOM 1698 C C . ASP A 1 227 ? -10.620 -11.775 -4.276 1.00 97.88 227 ASP A C 1
ATOM 1700 O O . ASP A 1 227 ? -11.523 -12.552 -4.604 1.00 97.88 227 ASP A O 1
ATOM 1704 N N . GLY A 1 228 ? -10.691 -11.046 -3.165 1.00 97.44 228 GLY A N 1
ATOM 1705 C CA . GLY A 1 228 ? -11.755 -11.166 -2.177 1.00 97.44 228 GLY A CA 1
ATOM 1706 C C . GLY A 1 228 ? -11.542 -12.274 -1.156 1.00 97.44 228 GLY A C 1
ATOM 1707 O O . GLY A 1 228 ? -12.526 -12.711 -0.550 1.00 97.44 228 GLY A O 1
ATOM 1708 N N . ASP A 1 229 ? -10.310 -12.752 -0.962 1.00 97.38 229 ASP A N 1
ATOM 1709 C CA . ASP A 1 229 ? -9.979 -13.710 0.096 1.00 97.38 229 ASP A CA 1
ATOM 1710 C C . ASP A 1 229 ? -9.893 -13.069 1.498 1.00 97.38 229 ASP A C 1
ATOM 1712 O O . ASP A 1 229 ? -9.815 -13.780 2.508 1.00 97.38 229 ASP A O 1
ATOM 1716 N N . GLY A 1 230 ? -9.999 -11.737 1.569 1.00 97.31 230 GLY A N 1
ATOM 1717 C CA . GLY A 1 230 ? -9.941 -10.953 2.797 1.00 97.31 230 GLY A CA 1
ATOM 1718 C C . GLY A 1 230 ? -8.533 -10.509 3.186 1.00 97.31 230 GLY A C 1
ATOM 1719 O O . GLY A 1 230 ? -8.372 -9.993 4.291 1.00 97.31 230 GLY A O 1
ATOM 1720 N N . LYS A 1 231 ? -7.535 -10.698 2.316 1.00 98.44 231 LYS A N 1
ATOM 1721 C CA . LYS A 1 231 ? -6.164 -10.216 2.487 1.00 98.44 231 LYS A CA 1
ATOM 1722 C C . LYS A 1 231 ? -5.768 -9.363 1.293 1.00 98.44 231 LYS A C 1
ATOM 1724 O O . LYS A 1 231 ? -5.903 -9.760 0.146 1.00 98.44 231 LYS A O 1
ATOM 1729 N N . ALA A 1 232 ? -5.222 -8.187 1.558 1.00 98.75 232 ALA A N 1
ATOM 1730 C CA . ALA A 1 232 ? -4.750 -7.313 0.504 1.00 98.75 232 ALA A CA 1
ATOM 1731 C C . ALA A 1 232 ? -3.521 -7.897 -0.201 1.00 98.75 232 ALA A C 1
ATOM 1733 O O . ALA A 1 232 ? -2.563 -8.326 0.439 1.00 98.75 232 ALA A O 1
ATOM 1734 N N . GLU A 1 233 ? -3.497 -7.845 -1.526 1.00 98.81 233 GLU A N 1
ATOM 1735 C CA . GLU A 1 233 ? -2.298 -8.019 -2.332 1.00 98.81 233 GLU A CA 1
ATOM 1736 C C . GLU A 1 233 ? -1.590 -6.694 -2.598 1.00 98.81 233 GLU A C 1
ATOM 1738 O O . GLU A 1 233 ? -2.101 -5.604 -2.333 1.00 98.81 233 GLU A O 1
ATOM 1743 N N . VAL A 1 234 ? -0.400 -6.794 -3.195 1.00 98.94 234 VAL A N 1
ATOM 1744 C CA . VAL A 1 234 ? 0.323 -5.646 -3.733 1.00 98.94 234 VAL A CA 1
ATOM 1745 C C . VAL A 1 234 ? 0.549 -5.829 -5.230 1.00 98.94 234 VAL A C 1
ATOM 1747 O O . VAL A 1 234 ? 1.158 -6.806 -5.651 1.00 98.94 234 VAL A O 1
ATOM 1750 N N . ALA A 1 235 ? 0.120 -4.869 -6.047 1.00 98.88 235 ALA A N 1
ATOM 1751 C CA . ALA A 1 235 ? 0.309 -4.889 -7.496 1.00 98.88 235 ALA A CA 1
ATOM 1752 C C . ALA A 1 235 ? 1.206 -3.740 -7.956 1.00 98.88 235 ALA A C 1
ATOM 1754 O O . ALA A 1 235 ? 0.978 -2.583 -7.597 1.00 98.88 235 ALA A O 1
ATOM 1755 N N . MET A 1 236 ? 2.214 -4.028 -8.781 1.00 98.94 236 MET A N 1
ATOM 1756 C CA . MET A 1 236 ? 3.038 -2.981 -9.393 1.00 98.94 236 MET A CA 1
ATOM 1757 C C . MET A 1 236 ? 3.769 -3.453 -10.650 1.00 98.94 236 MET A C 1
ATOM 1759 O O . MET A 1 236 ? 3.922 -4.649 -10.909 1.00 98.94 236 MET A O 1
ATOM 1763 N N . LYS A 1 237 ? 4.252 -2.481 -11.431 1.00 98.94 237 LYS A N 1
ATOM 1764 C CA . LYS A 1 237 ? 5.161 -2.732 -12.551 1.00 98.94 237 LYS A CA 1
ATOM 1765 C C . LYS A 1 237 ? 6.495 -3.278 -12.035 1.00 98.94 237 LYS A C 1
ATOM 1767 O O . LYS A 1 237 ? 7.105 -2.677 -11.154 1.00 98.94 237 LYS A O 1
ATOM 1772 N N . THR A 1 238 ? 6.964 -4.364 -12.632 1.00 98.94 238 THR A N 1
ATOM 1773 C CA . THR A 1 238 ? 8.250 -5.008 -12.340 1.00 98.94 238 THR A CA 1
ATOM 1774 C C . THR A 1 238 ? 9.047 -5.212 -13.630 1.00 98.94 238 THR A C 1
ATOM 1776 O O . THR A 1 238 ? 8.608 -4.840 -14.727 1.00 98.94 238 THR A O 1
ATOM 1779 N N . ALA A 1 239 ? 10.262 -5.732 -13.504 1.00 98.94 239 ALA A N 1
ATOM 1780 C CA . ALA A 1 239 ? 11.142 -6.010 -14.629 1.00 98.94 239 ALA A CA 1
ATOM 1781 C C . ALA A 1 239 ? 12.024 -7.227 -14.329 1.00 98.94 239 ALA A C 1
ATOM 1783 O O . ALA A 1 239 ? 12.006 -7.770 -13.222 1.00 98.94 239 ALA A O 1
ATOM 1784 N N . ASP A 1 240 ? 12.821 -7.628 -15.317 1.00 98.94 240 ASP A N 1
ATOM 1785 C CA . ASP A 1 240 ? 13.901 -8.587 -15.108 1.00 98.94 240 ASP A CA 1
ATOM 1786 C C . ASP A 1 240 ? 14.787 -8.138 -13.936 1.00 98.94 240 ASP A C 1
ATOM 1788 O O . ASP A 1 240 ? 15.215 -6.982 -13.873 1.00 98.94 240 ASP A O 1
ATOM 1792 N N . GLY A 1 241 ? 15.054 -9.045 -12.999 1.00 98.75 241 GLY A N 1
ATOM 1793 C CA . GLY A 1 241 ? 15.908 -8.778 -11.842 1.00 98.75 241 GLY A CA 1
ATOM 1794 C C . GLY A 1 241 ? 15.176 -8.234 -10.614 1.00 98.75 241 GLY A C 1
ATOM 1795 O O . GLY A 1 241 ? 15.809 -8.111 -9.564 1.00 98.75 241 GLY A O 1
ATOM 1796 N N . THR A 1 242 ? 13.865 -7.964 -10.695 1.00 98.94 242 THR A N 1
ATOM 1797 C CA . THR A 1 242 ? 13.044 -7.738 -9.496 1.00 98.94 242 THR A CA 1
ATOM 1798 C C . THR A 1 242 ? 13.115 -8.972 -8.591 1.00 98.94 242 THR A C 1
ATOM 1800 O O . THR A 1 242 ? 12.932 -10.091 -9.062 1.00 98.94 242 THR A O 1
ATOM 1803 N N . LYS A 1 243 ? 13.371 -8.778 -7.296 1.00 98.94 243 LYS A N 1
ATOM 1804 C CA . LYS A 1 243 ? 13.364 -9.821 -6.265 1.00 98.94 243 LYS A CA 1
ATOM 1805 C C . LYS A 1 243 ? 12.142 -9.661 -5.379 1.00 98.94 243 LYS A C 1
ATOM 1807 O O . LYS A 1 243 ? 11.938 -8.594 -4.801 1.00 98.94 243 LYS A O 1
ATOM 1812 N N . ASP A 1 244 ? 11.355 -10.720 -5.274 1.00 98.88 244 ASP A N 1
ATOM 1813 C CA . ASP A 1 244 ? 10.176 -10.750 -4.420 1.00 98.88 244 ASP A CA 1
ATOM 1814 C C . ASP A 1 244 ? 10.542 -10.878 -2.925 1.00 98.88 244 ASP A C 1
ATOM 1816 O O . ASP A 1 244 ? 11.713 -11.011 -2.560 1.00 98.88 244 ASP A O 1
ATOM 1820 N N . GLY A 1 245 ? 9.535 -10.858 -2.051 1.00 98.69 245 GLY A N 1
ATOM 1821 C CA . GLY A 1 245 ? 9.698 -10.956 -0.597 1.00 98.69 245 GLY A CA 1
ATOM 1822 C C . GLY A 1 245 ? 10.336 -12.257 -0.098 1.00 98.69 245 GLY A C 1
ATOM 1823 O O . GLY A 1 245 ? 10.816 -12.307 1.034 1.00 98.69 245 GLY A O 1
ATOM 1824 N N . THR A 1 246 ? 10.403 -13.290 -0.943 1.00 98.69 246 THR A N 1
ATOM 1825 C CA . THR A 1 246 ? 11.079 -14.568 -0.664 1.00 98.69 246 THR A CA 1
ATOM 1826 C C . THR A 1 246 ? 12.507 -14.618 -1.218 1.00 98.69 246 THR A C 1
ATOM 1828 O O . THR A 1 246 ? 13.239 -15.575 -0.968 1.00 98.69 246 THR A O 1
ATOM 1831 N N . GLY A 1 247 ? 12.922 -13.583 -1.957 1.00 98.62 247 GLY A N 1
ATOM 1832 C CA . GLY A 1 247 ? 14.202 -13.502 -2.653 1.00 98.62 247 GLY A CA 1
ATOM 1833 C C . GLY A 1 247 ? 14.198 -14.131 -4.049 1.00 98.62 247 GLY A C 1
ATOM 1834 O O . GLY A 1 247 ? 15.250 -14.160 -4.695 1.00 98.62 247 GLY A O 1
ATOM 1835 N N . ALA A 1 248 ? 13.052 -14.619 -4.534 1.00 98.75 248 ALA A N 1
ATOM 1836 C CA . ALA A 1 248 ? 12.933 -15.167 -5.877 1.00 98.75 248 ALA A CA 1
ATOM 1837 C C . ALA A 1 248 ? 13.005 -14.043 -6.918 1.00 98.75 248 ALA A C 1
ATOM 1839 O O . ALA A 1 248 ? 12.403 -12.982 -6.751 1.00 98.75 248 ALA A O 1
ATOM 1840 N N . VAL A 1 249 ? 13.755 -14.273 -7.998 1.00 98.81 249 VAL A N 1
ATOM 1841 C CA . VAL A 1 249 ? 13.924 -13.293 -9.077 1.00 98.81 249 VAL A CA 1
ATOM 1842 C C . VAL A 1 249 ? 12.833 -13.472 -10.130 1.00 98.81 249 VAL A C 1
ATOM 1844 O O . VAL A 1 249 ? 12.611 -14.579 -10.616 1.00 98.81 249 VAL A O 1
ATOM 1847 N N . ILE A 1 250 ? 12.200 -12.368 -10.518 1.00 98.88 250 ILE A N 1
ATOM 1848 C CA . ILE A 1 250 ? 11.297 -12.283 -11.663 1.00 98.88 250 ILE A CA 1
ATOM 1849 C C . ILE A 1 250 ? 12.134 -12.087 -12.930 1.00 98.88 250 ILE A C 1
ATOM 1851 O O . ILE A 1 250 ? 12.968 -11.179 -13.010 1.00 98.88 250 ILE A O 1
ATOM 1855 N N . GLY A 1 251 ? 11.901 -12.945 -13.922 1.00 98.44 251 GLY A N 1
ATOM 1856 C CA . GLY A 1 251 ? 12.590 -12.891 -15.206 1.00 98.44 251 GLY A CA 1
ATOM 1857 C C . GLY A 1 251 ? 14.092 -13.182 -15.099 1.00 98.44 251 GLY A C 1
ATOM 1858 O O . GLY A 1 251 ? 14.519 -14.079 -14.370 1.00 98.44 251 GLY A O 1
ATOM 1859 N N . SER A 1 252 ? 14.907 -12.449 -15.854 1.00 98.38 252 SER A N 1
ATOM 1860 C CA . SER A 1 252 ? 16.360 -12.653 -15.895 1.00 98.38 252 SER A CA 1
ATOM 1861 C C . SER A 1 252 ? 17.097 -11.902 -14.783 1.00 98.38 252 SER A C 1
ATOM 1863 O O . SER A 1 252 ? 17.072 -10.677 -14.718 1.00 98.38 252 SER A O 1
ATOM 1865 N N . SER A 1 253 ? 17.854 -12.618 -13.949 1.00 97.19 253 SER A N 1
ATOM 1866 C CA . SER A 1 253 ? 18.686 -12.006 -12.899 1.00 97.19 253 SER A CA 1
ATOM 1867 C C . SER A 1 253 ? 19.900 -11.237 -13.428 1.00 97.19 253 SER A C 1
ATOM 1869 O O . SER A 1 253 ? 20.463 -10.419 -12.702 1.00 97.19 253 SER A O 1
ATOM 1871 N N . SER A 1 254 ? 20.316 -11.493 -14.671 1.00 97.62 254 SER A N 1
ATOM 1872 C CA . SER A 1 254 ? 21.522 -10.913 -15.271 1.00 97.62 254 SER A CA 1
ATOM 1873 C C . SER A 1 254 ? 21.238 -9.840 -16.320 1.00 97.62 254 SER A C 1
ATOM 1875 O O . SER A 1 254 ? 22.181 -9.258 -16.854 1.00 97.62 254 SER A O 1
ATOM 1877 N N . ALA A 1 255 ? 19.974 -9.605 -16.678 1.00 98.56 255 ALA A N 1
ATOM 1878 C CA . ALA A 1 255 ? 19.632 -8.607 -17.684 1.00 98.56 255 ALA A CA 1
ATOM 1879 C C . ALA A 1 255 ? 19.829 -7.194 -17.129 1.00 98.56 255 ALA A C 1
ATOM 1881 O O . ALA A 1 255 ? 19.337 -6.878 -16.049 1.00 98.56 255 ALA A O 1
ATOM 1882 N N . ASP A 1 256 ? 20.507 -6.327 -17.877 1.00 98.75 256 ASP A N 1
ATOM 1883 C CA . ASP A 1 256 ? 20.650 -4.904 -17.569 1.00 98.75 256 ASP A CA 1
ATOM 1884 C C . ASP A 1 256 ? 20.220 -4.084 -18.784 1.00 98.75 256 ASP A C 1
ATOM 1886 O O . ASP A 1 256 ? 20.861 -4.102 -19.836 1.00 98.75 256 ASP A O 1
ATOM 1890 N N . HIS A 1 257 ? 19.088 -3.403 -18.644 1.00 98.75 257 HIS A N 1
ATOM 1891 C CA . HIS A 1 257 ? 18.456 -2.615 -19.697 1.00 98.75 257 HIS A CA 1
ATOM 1892 C C . HIS A 1 257 ? 18.665 -1.111 -19.515 1.00 98.75 257 HIS A C 1
ATOM 1894 O O . HIS A 1 257 ? 18.072 -0.310 -20.249 1.00 98.75 257 HIS A O 1
ATOM 1900 N N . ARG A 1 258 ? 19.500 -0.711 -18.548 1.00 98.75 258 ARG A N 1
ATOM 1901 C CA . ARG A 1 258 ? 19.867 0.688 -18.344 1.00 98.75 258 ARG A CA 1
ATOM 1902 C C . ARG A 1 258 ? 20.747 1.153 -19.496 1.00 98.75 258 ARG A C 1
ATOM 1904 O O . ARG A 1 258 ? 21.760 0.540 -19.818 1.00 98.75 258 ARG A O 1
ATOM 1911 N N . ASN A 1 259 ? 20.380 2.269 -20.112 1.00 98.38 259 ASN A N 1
ATOM 1912 C CA . ASN A 1 259 ? 21.265 2.950 -21.048 1.00 98.38 259 ASN A CA 1
ATOM 1913 C C . ASN A 1 259 ? 22.306 3.803 -20.300 1.00 98.38 259 ASN A C 1
ATOM 1915 O O . ASN A 1 259 ? 22.228 3.990 -19.086 1.00 98.38 259 ASN A O 1
ATOM 1919 N N . SER A 1 260 ? 23.256 4.388 -21.034 1.00 97.50 260 SER A N 1
ATOM 1920 C CA . SER A 1 260 ? 24.322 5.228 -20.461 1.00 97.50 260 SER A CA 1
ATOM 1921 C C . SER A 1 260 ? 23.822 6.487 -19.740 1.00 97.50 260 SER A C 1
ATOM 1923 O O . SER A 1 260 ? 24.569 7.091 -18.978 1.00 97.50 260 SER A O 1
ATOM 1925 N N . SER A 1 261 ? 22.567 6.883 -19.969 1.00 97.62 261 SER A N 1
ATOM 1926 C CA . SER A 1 261 ? 21.890 7.990 -19.284 1.00 97.62 261 SER A CA 1
ATOM 1927 C C . SER A 1 261 ? 21.012 7.521 -18.115 1.00 97.62 261 SER A C 1
ATOM 1929 O O . SER A 1 261 ? 20.268 8.327 -17.561 1.00 97.62 261 SER A O 1
ATOM 1931 N N . GLY A 1 262 ? 21.073 6.240 -17.738 1.00 98.19 262 GLY A N 1
ATOM 1932 C CA . GLY A 1 262 ? 20.346 5.653 -16.611 1.00 98.19 262 GLY A CA 1
ATOM 1933 C C . GLY A 1 262 ? 18.847 5.430 -16.833 1.00 98.19 262 GLY A C 1
ATOM 1934 O O . GLY A 1 262 ?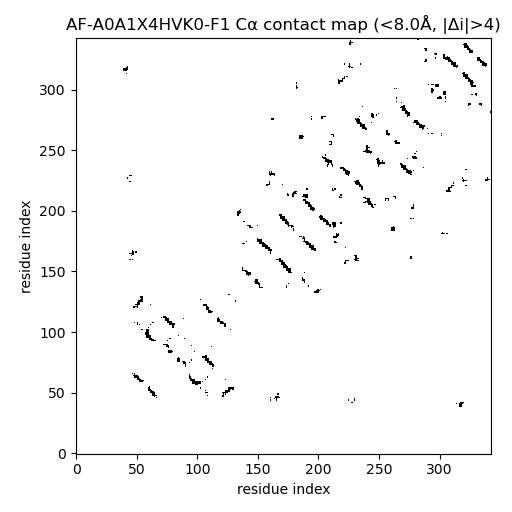 18.135 5.179 -15.863 1.00 98.19 262 GLY A O 1
ATOM 1935 N N . TYR A 1 263 ? 18.351 5.529 -18.071 1.00 98.69 263 TYR A N 1
ATOM 1936 C CA . TYR A 1 263 ? 16.964 5.193 -18.417 1.00 98.69 263 TYR A CA 1
ATOM 1937 C C . TYR A 1 263 ? 16.822 3.724 -18.821 1.00 98.69 263 TYR A C 1
ATOM 1939 O O . TYR A 1 263 ? 17.760 3.141 -19.363 1.00 98.69 263 TYR A O 1
ATOM 1947 N N . ILE A 1 264 ? 15.620 3.160 -18.653 1.00 98.81 264 ILE A N 1
ATOM 1948 C CA . ILE A 1 264 ? 15.280 1.785 -19.047 1.00 98.81 264 ILE A CA 1
ATOM 1949 C C . ILE A 1 264 ? 14.225 1.805 -20.159 1.00 98.81 264 ILE A C 1
ATOM 1951 O O . ILE A 1 264 ? 13.024 1.633 -19.949 1.00 98.81 264 ILE A O 1
ATOM 1955 N N . LEU A 1 265 ? 14.698 2.046 -21.381 1.00 98.69 265 LEU A N 1
ATOM 1956 C CA . LEU A 1 265 ? 13.853 2.257 -22.566 1.00 98.69 265 LEU A CA 1
ATOM 1957 C C . LEU A 1 265 ? 13.785 1.035 -23.494 1.00 98.69 265 LEU A C 1
ATOM 1959 O O . LEU A 1 265 ? 13.296 1.128 -24.618 1.00 98.69 265 LEU A O 1
ATOM 1963 N N . SER A 1 266 ? 14.289 -0.106 -23.031 1.00 98.50 266 SER A N 1
ATOM 1964 C CA . SER A 1 266 ? 14.284 -1.386 -23.738 1.00 98.50 266 SER A CA 1
ATOM 1965 C C . SER A 1 266 ? 14.089 -2.531 -22.740 1.00 98.50 266 SER A C 1
ATOM 1967 O O . SER A 1 266 ? 13.928 -2.279 -21.544 1.00 98.50 266 SER A O 1
ATOM 1969 N N . GLY A 1 267 ? 14.071 -3.767 -23.234 1.00 98.56 267 GLY A N 1
ATOM 1970 C CA . GLY A 1 267 ? 13.810 -4.947 -22.412 1.00 98.56 267 GLY A CA 1
ATOM 1971 C C . GLY A 1 267 ? 12.327 -5.144 -22.080 1.00 98.56 267 GLY A C 1
ATOM 1972 O O . GLY A 1 267 ? 11.504 -4.250 -22.343 1.00 98.56 267 GLY A O 1
ATOM 1973 N N . PRO A 1 268 ? 11.979 -6.322 -21.544 1.00 98.69 268 PRO A N 1
ATOM 1974 C CA . PRO A 1 268 ? 10.619 -6.637 -21.143 1.00 98.69 268 PRO A CA 1
ATOM 1975 C C . PRO A 1 268 ? 10.175 -5.772 -19.957 1.00 98.69 268 PRO A C 1
ATOM 1977 O O . PRO A 1 268 ? 10.977 -5.243 -19.185 1.00 98.69 268 PRO A O 1
ATOM 1980 N N . GLU A 1 269 ? 8.866 -5.598 -19.837 1.00 98.94 269 GLU A N 1
ATOM 1981 C CA . GLU A 1 269 ? 8.225 -4.913 -18.722 1.00 98.94 269 GLU A CA 1
ATOM 1982 C C . GLU A 1 269 ? 7.105 -5.808 -18.231 1.00 98.94 269 GLU A C 1
ATOM 1984 O O . GLU A 1 269 ? 6.336 -6.311 -19.047 1.00 98.94 269 GLU A O 1
ATOM 1989 N N . TYR A 1 270 ? 6.983 -5.963 -16.919 1.00 98.94 270 TYR A N 1
ATOM 1990 C CA . TYR A 1 270 ? 6.005 -6.867 -16.340 1.00 98.94 270 TYR A CA 1
ATOM 1991 C C . TYR A 1 270 ? 5.040 -6.132 -15.413 1.00 98.94 270 TYR A C 1
ATOM 1993 O O . TYR A 1 270 ? 5.358 -5.079 -14.857 1.00 98.94 270 TYR A O 1
ATOM 2001 N N . LEU A 1 271 ? 3.854 -6.696 -15.235 1.00 98.94 271 LEU A N 1
ATOM 2002 C CA . LEU A 1 271 ? 2.951 -6.403 -14.132 1.00 98.94 271 LEU A CA 1
ATOM 2003 C C . LEU A 1 271 ? 2.941 -7.629 -13.224 1.00 98.94 271 LEU A C 1
ATOM 2005 O O . LEU A 1 271 ? 2.707 -8.737 -13.702 1.00 98.94 271 LEU A O 1
ATOM 2009 N N . THR A 1 272 ? 3.219 -7.440 -11.935 1.00 98.88 272 THR A N 1
ATOM 2010 C CA . THR A 1 272 ? 3.216 -8.539 -10.963 1.00 98.88 272 THR A CA 1
ATOM 2011 C C . THR A 1 272 ? 2.233 -8.267 -9.841 1.00 98.88 272 THR A C 1
ATOM 2013 O O . THR A 1 272 ? 2.218 -7.168 -9.283 1.00 98.88 272 THR A O 1
ATOM 2016 N N . MET A 1 273 ? 1.452 -9.295 -9.511 1.00 98.81 273 MET A N 1
ATOM 2017 C CA . MET A 1 273 ? 0.686 -9.384 -8.276 1.00 98.81 273 MET A CA 1
ATOM 2018 C C . MET A 1 273 ? 1.523 -10.104 -7.220 1.00 98.81 273 MET A C 1
ATOM 2020 O O . MET A 1 273 ? 2.018 -11.210 -7.458 1.00 98.81 273 MET A O 1
ATOM 2024 N N . PHE A 1 274 ? 1.684 -9.484 -6.059 1.00 98.88 274 PHE A N 1
ATOM 2025 C CA . PHE A 1 274 ? 2.429 -10.005 -4.923 1.00 98.88 274 PHE A CA 1
ATOM 2026 C C . PHE A 1 274 ? 1.477 -10.343 -3.779 1.00 98.88 274 PHE A C 1
ATOM 2028 O O . PHE A 1 274 ? 0.563 -9.584 -3.471 1.00 98.88 274 PHE A O 1
ATOM 2035 N N . ASN A 1 275 ? 1.728 -11.464 -3.114 1.00 98.69 275 ASN A N 1
ATOM 2036 C CA . ASN A 1 275 ? 1.024 -11.843 -1.899 1.00 98.69 275 ASN A CA 1
ATOM 2037 C C . ASN A 1 275 ? 1.309 -10.814 -0.795 1.00 98.69 275 ASN A C 1
ATOM 2039 O O . ASN A 1 275 ? 2.477 -10.597 -0.466 1.00 98.69 275 ASN A O 1
ATOM 2043 N N . GLY A 1 276 ? 0.278 -10.213 -0.200 1.00 98.44 276 GLY A N 1
ATOM 2044 C CA . GLY A 1 276 ? 0.470 -9.157 0.794 1.00 98.44 276 GLY A CA 1
ATOM 2045 C C . GLY A 1 276 ? 1.164 -9.607 2.068 1.00 98.44 276 GLY A C 1
ATOM 2046 O O . GLY A 1 276 ? 1.944 -8.847 2.626 1.00 98.44 276 GLY A O 1
ATOM 2047 N N . GLN A 1 277 ? 0.962 -10.848 2.512 1.00 98.31 277 GLN A N 1
ATOM 2048 C CA . GLN A 1 277 ? 1.561 -11.341 3.754 1.00 98.31 277 GLN A CA 1
ATOM 2049 C C . GLN A 1 277 ? 3.058 -11.654 3.613 1.00 98.31 277 GLN A C 1
ATOM 2051 O O . GLN A 1 277 ? 3.818 -11.542 4.573 1.00 98.31 277 GLN A O 1
ATOM 2056 N N . THR A 1 278 ? 3.494 -12.079 2.425 1.00 98.75 278 THR A N 1
ATOM 2057 C CA . THR A 1 278 ? 4.842 -12.641 2.209 1.00 98.75 278 THR A CA 1
ATOM 2058 C C . THR A 1 278 ? 5.689 -11.866 1.206 1.00 98.75 278 THR A C 1
ATOM 2060 O O . THR A 1 278 ? 6.884 -12.126 1.079 1.00 98.75 278 THR A O 1
ATOM 2063 N N . GLY A 1 279 ? 5.084 -10.956 0.444 1.00 98.75 279 GLY A N 1
ATOM 2064 C CA . GLY A 1 279 ? 5.720 -10.272 -0.677 1.00 98.75 279 GLY A CA 1
ATOM 2065 C C . GLY A 1 279 ? 6.087 -11.209 -1.830 1.00 98.75 279 GLY A C 1
ATOM 2066 O O . GLY A 1 279 ? 6.816 -10.793 -2.725 1.00 98.75 279 GLY A O 1
ATOM 2067 N N . ARG A 1 280 ? 5.642 -12.474 -1.819 1.00 98.81 280 ARG A N 1
ATOM 2068 C CA . ARG A 1 280 ? 5.925 -13.462 -2.869 1.00 98.81 280 ARG A CA 1
ATOM 2069 C C . ARG A 1 280 ? 5.202 -13.096 -4.162 1.00 98.81 280 ARG A C 1
ATOM 2071 O O . ARG A 1 280 ? 4.009 -12.803 -4.123 1.00 98.81 280 ARG A O 1
ATOM 2078 N N . ALA A 1 281 ? 5.868 -13.198 -5.309 1.00 98.69 281 ALA A N 1
ATOM 2079 C CA . ALA A 1 281 ? 5.208 -13.048 -6.604 1.00 98.69 281 ALA A CA 1
ATOM 2080 C C . ALA A 1 281 ? 4.196 -14.193 -6.830 1.00 98.69 281 ALA A C 1
ATOM 2082 O O . ALA A 1 281 ? 4.542 -15.375 -6.739 1.00 98.69 281 ALA A O 1
ATOM 2083 N N . MET A 1 282 ? 2.934 -13.852 -7.101 1.00 98.19 282 MET A N 1
ATOM 2084 C CA . MET A 1 282 ? 1.848 -14.817 -7.330 1.00 98.19 282 MET A CA 1
ATOM 2085 C C . MET A 1 282 ? 1.535 -14.999 -8.811 1.00 98.19 282 MET A C 1
ATOM 2087 O O . MET A 1 282 ? 1.336 -16.124 -9.262 1.00 98.19 282 MET A O 1
ATOM 2091 N N . GLY A 1 283 ? 1.531 -13.903 -9.565 1.00 97.56 283 GLY A N 1
ATOM 2092 C CA . GLY A 1 283 ? 1.302 -13.901 -11.003 1.00 97.56 283 GLY A CA 1
ATOM 2093 C C . GLY A 1 283 ? 2.042 -12.744 -11.654 1.00 97.56 283 GLY A C 1
ATOM 2094 O O . GLY A 1 283 ? 2.025 -11.627 -11.137 1.00 97.56 283 GLY A O 1
ATOM 2095 N N . THR A 1 284 ? 2.688 -13.022 -12.782 1.00 98.56 284 THR A N 1
ATOM 2096 C CA . THR A 1 284 ? 3.427 -12.036 -13.570 1.00 98.56 284 THR A CA 1
ATOM 2097 C C . THR A 1 284 ? 2.997 -12.150 -15.023 1.00 98.56 284 THR A C 1
ATOM 2099 O O . THR A 1 284 ? 3.020 -13.237 -15.598 1.00 98.56 284 THR A O 1
ATOM 2102 N N . VAL A 1 285 ? 2.618 -11.021 -15.610 1.00 98.44 285 VAL A N 1
ATOM 2103 C CA . VAL A 1 285 ? 2.234 -10.896 -17.020 1.00 98.44 285 VAL A CA 1
ATOM 2104 C C . VAL A 1 285 ? 3.009 -9.755 -17.665 1.00 98.44 285 VAL A C 1
ATOM 2106 O O . VAL A 1 285 ? 3.587 -8.919 -16.967 1.00 98.44 285 VAL A O 1
ATOM 2109 N N . ASP A 1 286 ? 3.002 -9.684 -18.994 1.00 98.69 286 ASP A N 1
ATOM 2110 C CA . ASP A 1 286 ? 3.542 -8.524 -19.702 1.00 98.69 286 ASP A CA 1
ATOM 2111 C C . ASP A 1 286 ? 2.789 -7.248 -19.299 1.00 98.69 286 ASP A C 1
ATOM 2113 O O . ASP A 1 286 ? 1.559 -7.215 -19.208 1.00 98.69 286 ASP A O 1
ATOM 2117 N N . TYR A 1 287 ? 3.533 -6.168 -19.061 1.00 98.81 287 TYR A N 1
ATOM 2118 C CA . TYR A 1 287 ? 2.956 -4.898 -18.650 1.00 98.81 287 TYR A CA 1
ATOM 2119 C C . TYR A 1 287 ? 2.151 -4.273 -19.792 1.00 98.81 287 TYR A C 1
ATOM 2121 O O . TYR A 1 287 ? 2.692 -3.901 -20.838 1.00 98.81 287 TYR A O 1
ATOM 2129 N N . VAL A 1 288 ? 0.860 -4.061 -19.546 1.00 98.25 288 VAL A N 1
ATOM 2130 C CA . VAL A 1 288 ? -0.010 -3.236 -20.387 1.00 98.25 288 VAL A CA 1
ATOM 2131 C C . VAL A 1 288 ? -0.403 -1.999 -19.576 1.00 98.25 288 VAL A C 1
ATOM 2133 O O . VAL A 1 288 ? -0.906 -2.160 -18.462 1.00 98.25 288 VAL A O 1
ATOM 2136 N N . PRO A 1 289 ? -0.196 -0.771 -20.097 1.00 98.38 289 PRO A N 1
ATOM 2137 C CA . PRO A 1 289 ? 0.194 -0.439 -21.476 1.00 98.38 289 PRO A CA 1
ATOM 2138 C C . PRO A 1 289 ? 1.684 -0.641 -21.819 1.00 98.38 289 PRO A C 1
ATOM 2140 O O . PRO A 1 289 ? 2.573 -0.036 -21.211 1.00 98.38 289 PRO A O 1
ATOM 2143 N N . ALA A 1 290 ? 1.951 -1.426 -22.869 1.00 98.25 290 ALA A N 1
ATOM 2144 C CA . ALA A 1 290 ? 3.307 -1.734 -23.324 1.00 98.25 290 ALA A CA 1
ATOM 2145 C C . ALA A 1 290 ? 4.050 -0.494 -23.855 1.00 98.25 290 ALA A C 1
ATOM 2147 O O . ALA A 1 290 ? 3.439 0.422 -24.415 1.00 98.25 290 ALA A O 1
ATOM 2148 N N . ARG A 1 291 ? 5.387 -0.488 -23.733 1.00 98.69 291 ARG A N 1
ATOM 2149 C CA . ARG A 1 291 ? 6.249 0.631 -24.168 1.00 98.69 291 ARG A CA 1
ATOM 2150 C C . ARG A 1 291 ? 6.074 0.988 -25.641 1.00 98.69 291 ARG A C 1
ATOM 2152 O O . ARG A 1 291 ? 5.915 2.159 -25.975 1.00 98.69 291 ARG A O 1
ATOM 2159 N N . GLY A 1 292 ? 6.136 -0.009 -26.526 1.00 97.94 292 GLY A N 1
ATOM 2160 C CA . GLY A 1 292 ? 6.264 0.217 -27.968 1.00 97.94 292 GLY A CA 1
ATOM 2161 C C . GLY A 1 292 ? 7.482 1.086 -28.312 1.00 97.94 292 GLY A C 1
ATOM 2162 O O . GLY A 1 292 ? 8.502 1.057 -27.624 1.00 97.94 292 GLY A O 1
ATOM 2163 N N . THR A 1 293 ? 7.379 1.888 -29.373 1.00 98.12 293 THR A N 1
ATOM 2164 C CA . THR A 1 293 ? 8.410 2.877 -29.718 1.00 98.12 293 THR A CA 1
ATOM 2165 C C . THR A 1 293 ? 8.308 4.093 -28.796 1.00 98.12 293 THR A C 1
ATOM 2167 O O . THR A 1 293 ? 7.254 4.727 -28.736 1.00 98.12 293 THR A O 1
ATOM 2170 N N . VAL A 1 294 ? 9.407 4.467 -28.131 1.00 98.44 294 VAL A N 1
ATOM 2171 C CA . VAL A 1 294 ? 9.473 5.613 -27.196 1.00 98.44 294 VAL A CA 1
ATOM 2172 C C . VAL A 1 294 ? 8.896 6.897 -27.808 1.00 98.44 294 VAL A C 1
ATOM 2174 O O . VAL A 1 294 ? 8.038 7.531 -27.200 1.00 98.44 294 VAL A O 1
ATOM 2177 N N . SER A 1 295 ? 9.256 7.215 -29.056 1.00 98.50 295 SER A N 1
ATOM 2178 C CA . SER A 1 295 ? 8.776 8.410 -29.767 1.00 98.50 295 SER A CA 1
ATOM 2179 C C . SER A 1 295 ? 7.261 8.465 -29.982 1.00 98.50 295 SER A C 1
ATOM 2181 O O . SER A 1 295 ? 6.715 9.557 -30.135 1.00 98.50 295 SER A O 1
ATOM 2183 N N . SER A 1 296 ? 6.551 7.329 -29.923 1.00 98.31 296 SER A N 1
ATOM 2184 C CA . SER A 1 296 ? 5.081 7.303 -30.011 1.00 98.31 296 SER A CA 1
ATOM 2185 C C . SER A 1 296 ? 4.392 7.994 -28.828 1.00 98.31 296 SER A C 1
ATOM 2187 O O . SER A 1 296 ? 3.213 8.334 -28.911 1.00 98.31 296 SER A O 1
ATOM 2189 N N . TRP A 1 297 ? 5.132 8.244 -27.746 1.00 98.62 297 TRP A N 1
ATOM 2190 C CA . TRP A 1 297 ? 4.675 8.989 -26.577 1.00 98.62 297 TRP A CA 1
ATOM 2191 C C . TRP A 1 297 ? 4.994 10.486 -26.669 1.00 98.62 297 TRP A C 1
ATOM 2193 O O . TRP A 1 297 ? 4.712 11.230 -25.740 1.00 98.62 297 TRP A O 1
ATOM 2203 N N . GLY A 1 298 ? 5.540 10.979 -27.783 1.00 98.44 298 GLY A N 1
ATOM 2204 C CA . GLY A 1 298 ? 5.720 12.416 -28.029 1.00 98.44 298 GLY A CA 1
ATOM 2205 C C . GLY A 1 298 ? 7.073 13.000 -27.612 1.00 98.44 298 GLY A C 1
ATOM 2206 O O . GLY A 1 298 ? 7.252 14.213 -27.678 1.00 98.44 298 GLY A O 1
ATOM 2207 N N . ASP A 1 299 ? 8.031 12.167 -27.207 1.00 98.44 299 ASP A N 1
ATOM 2208 C CA . ASP A 1 299 ? 9.462 12.489 -27.199 1.00 98.44 299 ASP A CA 1
ATOM 2209 C C . ASP A 1 299 ? 10.297 11.221 -27.397 1.00 98.44 299 ASP A C 1
ATOM 2211 O O . ASP A 1 299 ? 9.810 10.118 -27.177 1.00 98.44 299 ASP A O 1
ATOM 2215 N N . SER A 1 300 ? 11.551 11.374 -27.824 1.00 97.69 300 SER A N 1
ATOM 2216 C CA . SER A 1 300 ? 12.444 10.242 -28.118 1.00 97.69 300 SER A CA 1
ATOM 2217 C C . SER A 1 300 ? 13.471 9.957 -27.020 1.00 97.69 300 SER A C 1
ATOM 2219 O O . SER A 1 300 ? 14.288 9.058 -27.192 1.00 97.69 300 SER A O 1
ATOM 2221 N N . TYR A 1 301 ? 13.472 10.721 -25.921 1.00 95.12 301 TYR A N 1
ATOM 2222 C CA . TYR A 1 301 ? 14.496 10.602 -24.874 1.00 95.12 301 TYR A CA 1
ATOM 2223 C C . TYR A 1 301 ? 14.011 9.876 -23.614 1.00 95.12 301 TYR A C 1
ATOM 2225 O O . TYR A 1 301 ? 14.839 9.540 -22.772 1.00 95.12 301 TYR A O 1
ATOM 2233 N N . GLY A 1 302 ? 12.708 9.593 -23.502 1.00 96.62 302 GLY A N 1
ATOM 2234 C CA . GLY A 1 302 ? 12.171 8.699 -22.476 1.00 96.62 302 GLY A CA 1
ATOM 2235 C C . GLY A 1 302 ? 11.300 9.370 -21.417 1.00 96.62 302 GLY A C 1
ATOM 2236 O O . GLY A 1 302 ? 10.953 8.719 -20.437 1.00 96.62 302 GLY A O 1
ATOM 2237 N N . ASN A 1 303 ? 10.916 10.641 -21.583 1.00 98.50 303 ASN A N 1
ATOM 2238 C CA . ASN A 1 303 ? 10.162 11.325 -20.536 1.00 98.50 303 ASN A CA 1
ATOM 2239 C C . ASN A 1 303 ? 8.698 10.892 -20.512 1.00 98.50 303 ASN A C 1
ATOM 2241 O O . ASN A 1 303 ? 8.241 10.337 -19.513 1.00 98.50 303 ASN A O 1
ATOM 2245 N N . ARG A 1 304 ? 7.966 11.137 -21.604 1.00 98.62 304 ARG A N 1
ATOM 2246 C CA . ARG A 1 304 ? 6.512 10.912 -21.666 1.00 98.62 304 ARG A CA 1
ATOM 2247 C C . ARG A 1 304 ? 6.125 9.442 -21.648 1.00 98.62 304 ARG A C 1
ATOM 2249 O O . ARG A 1 304 ? 5.042 9.122 -21.167 1.00 98.62 304 ARG A O 1
ATOM 2256 N N . VAL A 1 305 ? 6.995 8.569 -22.158 1.00 98.75 305 VAL A N 1
ATOM 2257 C CA . VAL A 1 305 ? 6.752 7.123 -22.157 1.00 98.75 305 VAL A CA 1
ATOM 2258 C C . VAL A 1 305 ? 6.659 6.581 -20.735 1.00 98.75 305 VAL A C 1
ATOM 2260 O O . VAL A 1 305 ? 5.766 5.796 -20.464 1.00 98.75 305 VAL A O 1
ATOM 2263 N N . ASP A 1 306 ? 7.475 7.053 -19.794 1.00 98.75 306 ASP A N 1
ATOM 2264 C CA . ASP A 1 306 ? 7.521 6.498 -18.434 1.00 98.75 306 ASP A CA 1
ATOM 2265 C C . ASP A 1 306 ? 6.695 7.307 -17.428 1.00 98.75 306 ASP A C 1
ATOM 2267 O O . ASP A 1 306 ? 7.064 7.482 -16.269 1.00 98.75 306 ASP A O 1
ATOM 2271 N N . ARG A 1 307 ? 5.564 7.842 -17.887 1.00 98.75 307 ARG A N 1
ATOM 2272 C CA . ARG A 1 307 ? 4.594 8.545 -17.050 1.00 98.75 307 ARG A CA 1
ATOM 2273 C C . ARG A 1 307 ? 3.493 7.584 -16.636 1.00 98.75 307 ARG A C 1
ATOM 2275 O O . ARG A 1 307 ? 2.521 7.427 -17.371 1.00 98.75 307 ARG A O 1
ATOM 2282 N N . PHE A 1 308 ? 3.662 6.926 -15.497 1.00 98.94 308 PHE A N 1
ATOM 2283 C CA . PHE A 1 308 ? 2.721 5.915 -15.029 1.00 98.94 308 PHE A CA 1
ATOM 2284 C C . PHE A 1 308 ? 1.740 6.481 -14.000 1.00 98.94 308 PHE A C 1
ATOM 2286 O O . PHE A 1 308 ? 2.080 7.371 -13.223 1.00 98.94 308 PHE A O 1
ATOM 2293 N N . LEU A 1 309 ? 0.526 5.937 -14.000 1.00 98.94 309 LEU A N 1
ATOM 2294 C CA . LEU A 1 309 ? -0.484 6.104 -12.954 1.00 98.94 309 LEU A CA 1
ATOM 2295 C C . LEU A 1 309 ? -1.077 4.724 -12.646 1.00 98.94 309 LEU A C 1
ATOM 2297 O O . LEU A 1 309 ? -1.045 3.832 -13.497 1.00 98.94 309 LEU A O 1
ATOM 2301 N N . ALA A 1 310 ? -1.629 4.552 -11.450 1.00 98.88 310 ALA A N 1
ATOM 2302 C CA . ALA A 1 310 ? -2.362 3.348 -11.081 1.00 98.88 310 ALA A CA 1
ATOM 2303 C C . ALA A 1 310 ? -3.542 3.685 -10.163 1.00 98.88 310 ALA A C 1
ATOM 2305 O O . ALA A 1 310 ? -3.583 4.765 -9.571 1.00 98.88 310 ALA A O 1
ATOM 2306 N N . GLY A 1 311 ? -4.507 2.775 -10.080 1.00 98.75 311 GLY A N 1
ATOM 2307 C CA . GLY A 1 311 ? -5.679 2.920 -9.224 1.00 98.75 311 GLY A CA 1
ATOM 2308 C C . GLY A 1 311 ? -6.410 1.599 -9.011 1.00 98.75 311 GLY A C 1
ATOM 2309 O O . GLY A 1 311 ? -6.204 0.641 -9.753 1.00 98.75 311 GLY A O 1
ATOM 2310 N N . THR A 1 312 ? -7.326 1.583 -8.049 1.00 98.69 312 THR A N 1
ATOM 2311 C CA . THR A 1 312 ? -8.342 0.534 -7.895 1.00 98.69 312 THR A CA 1
ATOM 2312 C C . THR A 1 312 ? -9.704 1.100 -8.271 1.00 98.69 312 THR A C 1
ATOM 2314 O O . THR A 1 312 ? -10.067 2.194 -7.836 1.00 98.69 312 THR A O 1
ATOM 2317 N N . ALA A 1 313 ? -10.474 0.363 -9.070 1.00 98.50 313 ALA A N 1
ATOM 2318 C CA . ALA A 1 313 ? -11.823 0.754 -9.464 1.00 98.50 313 ALA A CA 1
ATOM 2319 C C . ALA A 1 313 ? -12.773 -0.445 -9.455 1.00 98.50 313 ALA A C 1
ATOM 2321 O O . ALA A 1 313 ? -12.413 -1.528 -9.893 1.00 98.50 313 ALA A O 1
ATOM 2322 N N . TYR A 1 314 ? -14.007 -0.238 -8.996 1.00 98.06 314 TYR A N 1
ATOM 2323 C CA . TYR A 1 314 ? -15.051 -1.267 -8.988 1.00 98.06 314 TYR A CA 1
ATOM 2324 C C . TYR A 1 314 ? -15.802 -1.218 -10.316 1.00 98.06 314 TYR A C 1
ATOM 2326 O O . TYR A 1 314 ? -16.885 -0.636 -10.399 1.00 98.06 314 TYR A O 1
ATOM 2334 N N . LEU A 1 315 ? -15.179 -1.737 -11.376 1.00 97.81 315 LEU A N 1
ATOM 2335 C CA . LEU A 1 315 ? -15.685 -1.588 -12.745 1.00 97.81 315 LEU A CA 1
ATOM 2336 C C . LEU A 1 315 ? -16.975 -2.379 -12.996 1.00 97.81 315 LEU A C 1
ATOM 2338 O O . LEU A 1 315 ? -17.808 -1.938 -13.783 1.00 97.81 315 LEU A O 1
ATOM 2342 N N . ASP A 1 316 ? -17.158 -3.504 -12.302 1.00 95.62 316 ASP A N 1
ATOM 2343 C CA . ASP A 1 316 ? -18.395 -4.299 -12.312 1.00 95.62 316 ASP A CA 1
ATOM 2344 C C . ASP A 1 316 ? -19.418 -3.836 -11.251 1.00 95.62 316 ASP A C 1
ATOM 2346 O O . ASP A 1 316 ? -20.510 -4.391 -11.138 1.00 95.62 316 ASP A O 1
ATOM 2350 N N . GLY A 1 317 ? -19.070 -2.810 -10.467 1.00 96.00 317 GLY A N 1
ATOM 2351 C CA . GLY A 1 317 ? -19.877 -2.283 -9.370 1.00 96.00 317 GLY A CA 1
ATOM 2352 C C . GLY A 1 317 ? -19.824 -3.087 -8.065 1.00 96.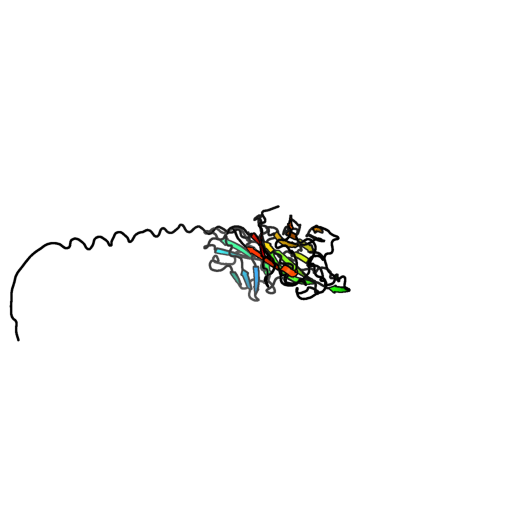00 317 GLY A C 1
ATOM 2353 O O . GLY A 1 317 ? -20.398 -2.620 -7.084 1.00 96.00 317 GLY A O 1
ATOM 2354 N N . ALA A 1 318 ? -19.129 -4.229 -8.018 1.00 95.75 318 ALA A N 1
ATOM 2355 C CA . ALA A 1 318 ? -19.126 -5.172 -6.897 1.00 95.75 318 ALA A CA 1
ATOM 2356 C C . ALA A 1 318 ? -17.723 -5.508 -6.373 1.00 95.75 318 ALA A C 1
ATOM 2358 O O . ALA A 1 318 ? -17.517 -5.517 -5.161 1.00 95.75 318 ALA A O 1
ATOM 2359 N N . ARG A 1 319 ? -16.761 -5.771 -7.260 1.00 97.62 319 ARG A N 1
ATOM 2360 C CA . ARG A 1 319 ? -15.407 -6.226 -6.929 1.00 97.62 319 ARG A CA 1
ATOM 2361 C C . ARG A 1 319 ? -14.352 -5.273 -7.489 1.00 97.62 319 ARG A C 1
ATOM 2363 O O . ARG A 1 319 ? -14.583 -4.616 -8.506 1.00 97.62 319 ARG A O 1
ATOM 2370 N N . PRO A 1 320 ? -13.182 -5.190 -6.845 1.00 98.25 320 PRO A N 1
ATOM 2371 C CA . PRO A 1 320 ? -12.100 -4.347 -7.324 1.00 98.25 320 PRO A CA 1
ATOM 2372 C C . PRO A 1 320 ? -11.461 -4.903 -8.605 1.00 98.25 320 PRO A C 1
ATOM 2374 O O . PRO A 1 320 ? -11.193 -6.102 -8.739 1.00 98.25 320 PRO A O 1
ATOM 2377 N N . SER A 1 321 ? -11.160 -3.984 -9.517 1.00 98.69 321 SER A N 1
ATOM 2378 C CA . SER A 1 321 ? -10.261 -4.149 -10.656 1.00 98.69 321 SER A CA 1
ATOM 2379 C C . SER A 1 321 ? -9.040 -3.249 -10.459 1.00 98.69 321 SER A C 1
ATOM 2381 O O . SER A 1 321 ? -9.148 -2.110 -9.988 1.00 98.69 321 SER A O 1
ATOM 2383 N N . LEU A 1 322 ? -7.873 -3.746 -10.851 1.00 98.75 322 LEU A N 1
ATOM 2384 C CA . LEU A 1 322 ? -6.623 -2.997 -10.901 1.00 98.75 322 LEU A CA 1
ATOM 2385 C C . LEU A 1 322 ? -6.569 -2.162 -12.182 1.00 98.75 322 LEU A C 1
ATOM 2387 O O . LEU A 1 322 ? -6.788 -2.670 -13.280 1.00 98.75 322 LEU A O 1
ATOM 2391 N N . ILE A 1 323 ? -6.209 -0.890 -12.056 1.00 98.88 323 ILE A N 1
ATOM 2392 C CA . ILE A 1 323 ? -6.028 0.039 -13.167 1.00 98.88 323 ILE A CA 1
ATOM 2393 C C . ILE A 1 323 ? -4.551 0.391 -13.284 1.00 98.88 323 ILE A C 1
ATOM 2395 O O . ILE A 1 323 ? -3.968 0.932 -12.348 1.00 98.88 323 ILE A O 1
ATOM 2399 N N . MET A 1 324 ? -3.968 0.150 -14.458 1.00 98.88 324 MET A N 1
ATOM 2400 C CA . MET A 1 324 ? -2.613 0.579 -14.808 1.00 98.88 324 MET A CA 1
ATOM 2401 C C . MET A 1 324 ? -2.680 1.525 -16.002 1.00 98.88 324 MET A C 1
ATOM 2403 O O . MET A 1 324 ? -3.296 1.215 -17.023 1.00 98.88 324 MET A O 1
ATOM 2407 N N . ALA A 1 325 ? -2.041 2.683 -15.901 1.00 98.81 325 ALA A N 1
ATOM 2408 C CA . ALA A 1 325 ? -2.065 3.694 -16.945 1.00 98.81 325 ALA A CA 1
ATOM 2409 C C . ALA A 1 325 ? -0.661 4.187 -17.290 1.00 98.81 325 ALA A C 1
ATOM 2411 O O . ALA A 1 325 ? 0.237 4.233 -16.449 1.00 98.81 325 ALA A O 1
ATOM 2412 N N . ARG A 1 326 ? -0.485 4.571 -18.556 1.00 98.88 326 ARG A N 1
ATOM 2413 C CA . ARG A 1 326 ? 0.769 5.095 -19.101 1.00 98.88 326 ARG A CA 1
ATOM 2414 C C . ARG A 1 326 ? 0.476 6.273 -20.018 1.00 98.88 326 ARG A C 1
ATOM 2416 O O . ARG A 1 326 ? -0.404 6.184 -20.876 1.00 98.88 326 ARG A O 1
ATOM 2423 N N . GLY A 1 327 ? 1.248 7.340 -19.843 1.00 98.62 327 GLY A N 1
ATOM 2424 C CA . GLY A 1 327 ? 1.191 8.576 -20.612 1.00 98.62 327 GLY A CA 1
ATOM 2425 C C . GLY A 1 327 ? -0.027 9.448 -20.293 1.00 98.62 327 GLY A C 1
ATOM 2426 O O . GLY A 1 327 ? -1.162 8.988 -20.230 1.00 98.62 327 GLY A O 1
ATOM 2427 N N . TYR A 1 328 ? 0.203 10.746 -20.117 1.00 98.25 328 TYR A N 1
ATOM 2428 C CA . TYR A 1 328 ? -0.866 11.740 -19.916 1.00 98.25 328 TYR A CA 1
ATOM 2429 C C . TYR A 1 328 ? -0.578 13.101 -20.562 1.00 98.25 328 TYR A C 1
ATOM 2431 O O . TYR A 1 328 ? -1.439 13.972 -20.580 1.00 98.25 328 TYR A O 1
ATOM 2439 N N . TYR A 1 329 ? 0.620 13.300 -21.120 1.00 98.12 329 TYR A N 1
ATOM 2440 C CA . TYR A 1 329 ? 0.939 14.526 -21.859 1.00 98.12 329 TYR A CA 1
ATOM 2441 C C . TYR A 1 329 ? 0.437 14.498 -23.308 1.00 98.12 329 TYR A C 1
ATOM 2443 O O . TYR A 1 329 ? 0.215 15.553 -23.893 1.00 98.12 329 TYR A O 1
ATOM 2451 N N . THR A 1 330 ? 0.351 13.313 -23.914 1.00 98.44 330 THR A N 1
ATOM 2452 C CA . THR A 1 330 ? 0.120 13.119 -25.356 1.00 98.44 330 THR A CA 1
ATOM 2453 C C . THR A 1 330 ? -0.684 11.835 -25.586 1.00 98.44 330 THR A C 1
ATOM 2455 O O . THR A 1 330 ? -1.904 11.845 -25.465 1.00 98.44 330 THR A O 1
ATOM 2458 N N . ARG A 1 331 ? -0.020 10.710 -25.887 1.00 98.50 331 ARG A N 1
ATOM 2459 C CA . ARG A 1 331 ? -0.635 9.386 -25.897 1.00 98.50 331 ARG A CA 1
ATOM 2460 C C . ARG A 1 331 ? -0.976 9.009 -24.458 1.00 98.50 331 ARG A C 1
ATOM 2462 O O . ARG A 1 331 ? -0.122 9.112 -23.579 1.00 98.50 331 ARG A O 1
ATOM 2469 N N . THR A 1 332 ? -2.194 8.522 -24.261 1.00 98.69 332 THR A N 1
ATOM 2470 C CA . THR A 1 332 ? -2.697 8.038 -22.976 1.00 98.69 332 THR A CA 1
ATOM 2471 C C . THR A 1 332 ? -3.355 6.697 -23.177 1.00 98.69 332 THR A C 1
ATOM 2473 O O . THR A 1 332 ? -4.169 6.528 -24.085 1.00 98.69 332 THR A O 1
ATOM 2476 N N . VAL A 1 333 ? -2.980 5.736 -22.344 1.00 98.75 333 VAL A N 1
ATOM 2477 C CA . VAL A 1 333 ? -3.560 4.399 -22.359 1.00 98.75 333 VAL A CA 1
ATOM 2478 C C . VAL A 1 333 ? -3.853 3.991 -20.924 1.00 98.75 333 VAL A C 1
ATOM 2480 O O . VAL A 1 333 ? -3.020 4.185 -20.039 1.00 98.75 333 VAL A O 1
ATOM 2483 N N . ILE A 1 334 ? -5.036 3.425 -20.712 1.00 98.81 334 ILE A N 1
ATOM 2484 C CA . ILE A 1 334 ? -5.499 2.887 -19.436 1.00 98.81 334 ILE A CA 1
ATOM 2485 C C . ILE A 1 334 ? -5.856 1.425 -19.689 1.00 98.81 334 ILE A C 1
ATOM 2487 O O . ILE A 1 334 ? -6.590 1.126 -20.630 1.00 98.81 334 ILE A O 1
ATOM 2491 N N . ALA A 1 335 ? -5.309 0.529 -18.878 1.00 98.62 335 ALA A N 1
ATOM 2492 C CA . ALA A 1 335 ? -5.611 -0.892 -18.882 1.00 98.62 335 ALA A CA 1
ATOM 2493 C C . ALA A 1 335 ? -6.243 -1.273 -17.543 1.00 98.62 335 ALA A C 1
ATOM 2495 O O . ALA A 1 335 ? -5.801 -0.804 -16.492 1.00 98.62 335 ALA A O 1
ATOM 2496 N N . ALA A 1 336 ? -7.268 -2.115 -17.600 1.00 98.56 336 ALA A N 1
ATOM 2497 C CA . ALA A 1 336 ? -7.923 -2.679 -16.433 1.00 98.56 336 ALA A CA 1
ATOM 2498 C C . ALA A 1 336 ? -7.636 -4.178 -16.357 1.00 98.56 336 ALA A C 1
ATOM 2500 O O . ALA A 1 336 ? -7.599 -4.856 -17.386 1.00 98.56 336 ALA A O 1
ATOM 2501 N N . TRP A 1 337 ? -7.443 -4.667 -15.140 1.00 98.31 337 TRP A N 1
ATOM 2502 C CA . TRP A 1 337 ? -7.112 -6.048 -14.834 1.00 98.31 337 TRP A CA 1
ATOM 2503 C C . TRP A 1 337 ? -7.973 -6.531 -13.679 1.00 98.31 337 TRP A C 1
ATOM 2505 O O . TRP A 1 337 ? -8.185 -5.802 -12.711 1.00 98.31 337 TRP A O 1
ATOM 2515 N N . ASP A 1 338 ? -8.396 -7.783 -13.752 1.00 98.06 338 ASP A N 1
ATOM 2516 C CA . ASP A 1 338 ? -9.023 -8.471 -12.636 1.00 98.06 338 ASP A CA 1
ATOM 2517 C C . ASP A 1 338 ? -8.068 -9.548 -12.131 1.00 98.06 338 ASP A C 1
ATOM 2519 O O . ASP A 1 338 ? -7.591 -10.377 -12.904 1.00 98.06 338 ASP A O 1
ATOM 2523 N N . TRP A 1 339 ? -7.798 -9.535 -10.829 1.00 97.44 339 TRP A N 1
ATOM 2524 C CA . TRP A 1 339 ? -7.112 -10.624 -10.145 1.00 97.44 339 TRP A CA 1
ATOM 2525 C C . TRP A 1 339 ? -8.133 -11.408 -9.330 1.00 97.44 339 TRP A C 1
ATOM 2527 O O . TRP A 1 339 ? -8.968 -10.820 -8.644 1.00 97.44 339 TRP A O 1
ATOM 2537 N N . ARG A 1 340 ? -8.127 -12.734 -9.488 1.00 95.50 340 ARG A N 1
ATOM 2538 C CA . ARG A 1 340 ? -9.156 -13.638 -8.954 1.00 95.50 340 ARG A CA 1
ATOM 2539 C C . ARG A 1 340 ? -8.535 -14.924 -8.380 1.00 95.50 340 ARG A C 1
ATOM 2541 O O . ARG A 1 340 ? -9.103 -16.000 -8.546 1.00 95.50 340 ARG A O 1
ATOM 2548 N N . GLY A 1 341 ? -7.363 -14.809 -7.749 1.00 83.31 341 GLY A N 1
ATOM 2549 C CA . GLY A 1 341 ? -6.683 -15.917 -7.065 1.00 83.31 341 GLY A CA 1
ATOM 2550 C C . GLY A 1 341 ? -5.751 -16.769 -7.937 1.00 83.31 341 GLY A C 1
ATOM 2551 O O . GLY A 1 341 ? -5.377 -17.872 -7.540 1.00 83.31 341 GLY A O 1
ATOM 2552 N N . GLY A 1 342 ? -5.367 -16.294 -9.125 1.00 75.75 342 GLY A N 1
ATOM 2553 C CA . GLY A 1 342 ? -4.437 -16.994 -10.017 1.00 75.75 342 GLY A CA 1
ATOM 2554 C C . GLY A 1 342 ? -4.498 -16.519 -11.475 1.00 75.75 342 GLY A C 1
ATOM 2555 O O . GLY A 1 342 ? -5.329 -15.664 -11.788 1.00 75.75 342 GLY A O 1
ATOM 2556 N N . PRO A 1 343 ? -3.604 -17.039 -12.344 1.00 51.50 343 PRO A N 1
ATOM 2557 C CA . PRO A 1 343 ? -3.633 -16.788 -13.785 1.00 51.50 343 PRO A CA 1
ATOM 2558 C C . PRO A 1 343 ? -4.868 -17.357 -14.490 1.00 51.50 343 PRO A C 1
ATOM 2560 O O . PRO A 1 343 ? -5.400 -18.394 -14.027 1.00 51.50 343 PRO A O 1
#

Mean predicted aligned error: 8.04 Å

Sequence (343 aa):
MTHPHRHRRRRVVLPAALAAAALAGAGLTALSEAPAEAATARQVEKLDRGVVSVHTGSGNLVSWRWLGTDPDGVAFNVYRAGTKVNSSPVTGSTTYFHSGAPSHADYTVRAVVNGTEQGDSVHAIQFRAGYKDVPISAPSGGTTPDGVSYTYEANDASVGDLDGDGALDIVLKWQPTNAKDNSQSGYTGNTIVDGVKLDGTRLWRVDLGHNIRSGAHYTQFQVYDYDGDGKAEVAMKTADGTKDGTGAVIGSSSADHRNSSGYILSGPEYLTMFNGQTGRAMGTVDYVPARGTVSSWGDSYGNRVDRFLAGTAYLDGARPSLIMARGYYTRTVIAAWDWRGGP

pLDDT: mean 91.42, std 17.29, range [33.09, 98.94]

Foldseek 3Di:
DDDDDDDDDDDDDDDDPDPDDPPPPPPPPDPPVPPPPPQAAAQDFPAFQQWAWEDDVFFIKIFTDPDPPADLQKWKFKDWVNHTQDPDTHGPHRIDTGTNDDLPTKMWMWIQHPNRTHDTTDIHHHCHVVHQDQDEDFDAWDADPVGRTWGKDWDDWDWWQQPQPNDIWIWIKIAIPPADALVAFDAGAWIKIWTAGSNNDTQFMKTLDLLFGGDDQTWDKDWAPQQSPNHTKIKTKGFFCIAFRVRDTDHHVPDDQQDPRNHRLDHFIWIFIARSRRRHTFDIDGDPVDQPQVCVLPDNSGNQFSRKDWDWDPPVSYGIWIWIWGGDPGDIDIDIHGDNRHD

Solvent-accessible surface area (backbone atoms only — not comparable to full-atom values): 19739 Å² total; per-residue (Å²): 131,81,87,80,88,86,81,89,82,86,88,84,89,87,81,88,89,82,83,87,86,87,84,86,83,79,87,74,74,71,80,66,73,68,76,75,73,73,73,63,71,58,73,71,83,70,62,49,48,66,35,31,32,34,44,48,104,61,15,30,45,33,38,41,58,83,53,95,84,56,60,95,80,42,25,34,45,42,24,46,83,86,40,75,72,58,95,62,70,41,64,92,58,56,64,48,74,44,72,75,42,60,77,86,67,52,36,33,44,23,48,25,53,92,89,41,74,53,68,77,41,64,69,36,48,68,18,69,83,78,51,72,83,54,58,78,80,76,67,82,54,52,65,39,98,88,70,52,72,36,45,58,39,86,58,65,69,50,56,32,26,30,81,53,79,23,54,69,26,38,40,39,33,35,41,26,75,45,43,40,58,61,89,50,76,48,60,41,48,45,35,33,39,32,33,30,40,70,86,30,54,68,60,26,50,30,38,33,21,76,47,35,63,24,34,87,40,45,71,47,72,45,54,42,45,42,55,67,85,56,35,12,29,36,38,34,71,41,20,35,30,16,24,26,26,77,65,52,59,40,77,43,77,82,61,77,40,53,45,99,49,32,46,60,88,52,78,76,49,26,34,32,40,20,40,38,54,46,33,34,76,72,44,74,46,76,32,58,62,62,76,80,60,46,51,73,27,76,38,80,87,51,38,42,53,53,34,42,45,59,49,79,42,52,82,82,50,32,50,48,24,46,34,33,29,28,23,80,91,65,46,65,44,78,36,80,44,76,52,70,84,65,132

Secondary structure (DSSP, 8-state):
-----------------SSSSSSSSSS----------PPPPPP--------EEEEETTEEEEE----TTS-TT-EEEEEETTEE--SS-B-S-SEEEEET--TT--EEEEEEETTEE----PPPEEETTSS------PPP-EE-TTS-EE-EEEEEEEEE-SSSSSSPEEEEEEEETT---TT--S--PPPEEEEE-TTS-EEEEEE--TTS--STTS---EEE-SSSSSS-EEEEEE-TT-B-TTSPBPS-TT-----TTS---SS--EEEEE-TTT--EEEEEE-SS----GGGGT-SSSTTTT-EEEEEE-TTSSS-EEEEEE-SSS--EEEEE---S--

Nearest PDB structures (foldseek):
  2z8r-assembly1_A  TM=9.912E-01  e=3.705E-40  Bacillus subtilis
  4cag-assembly1_A  TM=9.844E-01  e=1.946E-39  Bacillus licheniformis
  2zuy-assembly1_A  TM=9.875E-01  e=5.779E-39  Bacillus subtilis
  5nkq-assembly2_E  TM=5.092E-01  e=7.418E-01  Homo sapiens
  8sso-assembly2_E  TM=6.023E-01  e=1.614E+00  synthetic construct

Radius of gyration: 32.55 Å; Cα contacts (8 Å, |Δi|>4): 762; chains: 1; bounding box: 122×75×65 Å